Protein AF-A0A2N9EIP3-F1 (afdb_monomer)

Sequence (343 aa):
MGTHGHLENMEEKAPKVGFSPPLCTLKHLSSEMTCKAPGEEFADKTTMSILNKLSSYSWDAKAVLTLAAFAMDYGDFWLLAQIHSSDQLAKSVGILKRVPAISMRPGIQKHKKAIVELNNLIKVALEVIECIFELEKLSIYGTKDVPALAPAMDRIPVDVYWAIITVVACTTQMCCLINDEDKTQELSSFAQKINFTLNLLRMQIKLCYQQIEEIEAYRKLLKLLQTPTEIMEVFKALIFAKDNVQPLIDGSINKLMPWYIVQYFSPIVGIKFIKEEWNFKNKPIVVVMNRQGKVEHPNALHMIRVWGMKAFPFTTTVEESLTNRVDGIGSIWFDLAQMFPLG

pLDDT: mean 77.47, std 19.06, range [26.89, 97.75]

Structure (mmCIF, N/CA/C/O backbone):
data_AF-A0A2N9EIP3-F1
#
_entry.id   AF-A0A2N9EIP3-F1
#
loop_
_atom_site.group_PDB
_atom_site.id
_atom_site.type_symbol
_atom_site.label_atom_id
_atom_site.label_alt_id
_atom_site.label_comp_id
_atom_site.label_asym_id
_atom_site.label_entity_id
_atom_site.label_seq_id
_atom_site.pdbx_PDB_ins_code
_atom_site.Cartn_x
_atom_site.Cartn_y
_atom_site.Cartn_z
_atom_site.occupancy
_atom_site.B_iso_or_equiv
_atom_site.auth_seq_id
_atom_site.auth_comp_id
_atom_site.auth_asym_id
_atom_site.auth_atom_id
_atom_site.pdbx_PDB_model_num
ATOM 1 N N . MET A 1 1 ? 45.401 23.860 20.457 1.00 36.78 1 MET A N 1
ATOM 2 C CA . MET A 1 1 ? 44.519 24.306 19.357 1.00 36.78 1 MET A CA 1
ATOM 3 C C . MET A 1 1 ? 44.808 23.430 18.153 1.00 36.78 1 MET A C 1
ATOM 5 O O . MET A 1 1 ? 45.967 23.333 17.780 1.00 36.78 1 MET A O 1
ATOM 9 N N . GLY A 1 2 ? 43.795 22.744 17.629 1.00 33.09 2 GLY A N 1
ATOM 10 C CA . GLY A 1 2 ? 43.933 21.776 16.537 1.00 33.09 2 GLY A CA 1
ATOM 11 C C . GLY A 1 2 ? 42.904 20.655 16.658 1.00 33.09 2 GLY A C 1
ATOM 12 O O . GLY A 1 2 ? 43.255 19.507 16.886 1.00 33.09 2 GLY A O 1
ATOM 13 N N . THR A 1 3 ? 41.629 21.031 16.623 1.00 30.78 3 THR A N 1
ATOM 14 C CA . THR A 1 3 ? 40.445 20.170 16.678 1.00 30.78 3 THR A CA 1
ATOM 15 C C . THR A 1 3 ? 40.195 19.446 15.353 1.00 30.78 3 THR A C 1
ATOM 17 O O . THR A 1 3 ? 40.220 20.067 14.297 1.00 30.78 3 THR A O 1
ATOM 20 N N . HIS A 1 4 ? 39.929 18.144 15.480 1.00 28.11 4 HIS A N 1
ATOM 21 C CA . HIS A 1 4 ? 39.121 17.233 14.660 1.00 28.11 4 HIS A CA 1
ATOM 22 C C . HIS A 1 4 ? 38.612 17.662 13.272 1.00 28.11 4 HIS A C 1
ATOM 24 O O . HIS A 1 4 ? 37.826 18.592 13.129 1.00 28.11 4 HIS A O 1
ATOM 30 N N . GLY A 1 5 ? 38.878 16.781 12.306 1.00 27.28 5 GLY A N 1
ATOM 31 C CA . GLY A 1 5 ? 37.975 16.441 11.208 1.00 27.28 5 GLY A CA 1
ATOM 32 C C . GLY A 1 5 ? 38.023 14.928 10.998 1.00 27.28 5 GLY A C 1
ATOM 33 O O . GLY A 1 5 ? 38.779 14.439 10.166 1.00 27.28 5 GLY A O 1
ATOM 34 N N . HIS A 1 6 ? 37.303 14.185 11.840 1.00 26.89 6 HIS A N 1
ATOM 35 C CA . HIS A 1 6 ? 37.106 12.743 11.703 1.00 26.89 6 HIS A CA 1
ATOM 36 C C . HIS A 1 6 ? 36.183 12.524 10.499 1.00 26.89 6 HIS A C 1
ATOM 38 O O . HIS A 1 6 ? 35.022 12.921 10.537 1.00 26.89 6 HIS A O 1
ATOM 44 N N . LEU A 1 7 ? 36.726 11.971 9.415 1.00 30.69 7 LEU A N 1
ATOM 45 C CA . LEU A 1 7 ? 35.941 11.467 8.296 1.00 30.69 7 LEU A CA 1
ATOM 46 C C . LEU A 1 7 ? 35.189 10.242 8.820 1.00 30.69 7 LEU A C 1
ATOM 48 O O . LEU A 1 7 ? 35.790 9.186 9.011 1.00 30.69 7 LEU A O 1
ATOM 52 N N . GLU A 1 8 ? 33.909 10.418 9.141 1.00 30.77 8 GLU A N 1
ATOM 53 C CA . GLU A 1 8 ? 33.022 9.315 9.490 1.00 30.77 8 GLU A CA 1
ATOM 54 C C . GLU A 1 8 ? 33.036 8.304 8.341 1.00 30.77 8 GLU A C 1
ATOM 56 O O . GLU A 1 8 ? 32.568 8.568 7.232 1.00 30.77 8 GLU A O 1
ATOM 61 N N . ASN A 1 9 ? 33.624 7.142 8.620 1.00 27.94 9 ASN A N 1
ATOM 62 C CA . ASN A 1 9 ? 33.473 5.948 7.813 1.00 27.94 9 ASN A CA 1
ATOM 63 C C . ASN A 1 9 ? 31.978 5.630 7.733 1.00 27.94 9 ASN A C 1
ATOM 65 O O . ASN A 1 9 ? 31.376 5.187 8.711 1.00 27.94 9 ASN A O 1
ATOM 69 N N . MET A 1 10 ? 31.385 5.822 6.556 1.00 32.28 10 MET A N 1
ATOM 70 C CA . MET A 1 10 ? 30.156 5.126 6.206 1.00 32.28 10 MET A CA 1
ATOM 71 C C . MET A 1 10 ? 30.503 3.645 6.060 1.00 32.28 10 MET A C 1
ATOM 73 O O . MET A 1 10 ? 30.890 3.182 4.990 1.00 32.28 10 MET A O 1
ATOM 77 N N . GLU A 1 11 ? 30.419 2.913 7.168 1.00 32.22 11 GLU A N 1
ATOM 78 C CA . GLU A 1 11 ? 30.350 1.456 7.163 1.00 32.22 11 GLU A CA 1
ATOM 79 C C . GLU A 1 11 ? 29.071 1.062 6.412 1.00 32.22 11 GLU A C 1
ATOM 81 O O . GLU A 1 11 ? 27.967 1.000 6.960 1.00 32.22 11 GLU A O 1
ATOM 86 N N . GLU A 1 12 ? 29.218 0.859 5.105 1.00 37.09 12 GLU A N 1
ATOM 87 C CA . GLU A 1 12 ? 28.218 0.232 4.261 1.00 37.09 12 GLU A CA 1
ATOM 88 C C . GLU A 1 12 ? 28.018 -1.191 4.794 1.00 37.09 12 GLU A C 1
ATOM 90 O O . GLU A 1 12 ? 28.841 -2.087 4.593 1.00 37.09 12 GLU A O 1
ATOM 95 N N . LYS A 1 13 ? 26.949 -1.388 5.575 1.00 37.75 13 LYS A N 1
ATOM 96 C CA . LYS A 1 13 ? 26.554 -2.715 6.047 1.00 37.75 13 LYS A CA 1
ATOM 97 C C . LYS A 1 13 ? 26.420 -3.622 4.831 1.00 37.75 13 LYS A C 1
ATOM 99 O O . LYS A 1 13 ? 25.524 -3.422 4.013 1.00 37.75 13 LYS A O 1
ATOM 104 N N . ALA A 1 14 ? 27.289 -4.629 4.758 1.00 37.56 14 ALA A N 1
ATOM 105 C CA . ALA A 1 14 ? 27.226 -5.664 3.740 1.00 37.56 14 ALA A CA 1
ATOM 106 C C . ALA A 1 14 ? 25.778 -6.186 3.608 1.00 37.56 14 ALA A C 1
ATOM 108 O O . ALA A 1 14 ? 25.126 -6.436 4.635 1.00 37.56 14 ALA A O 1
ATOM 109 N N . PRO A 1 15 ? 25.256 -6.352 2.377 1.00 42.09 15 PRO A N 1
ATOM 110 C CA . PRO A 1 15 ? 23.917 -6.876 2.160 1.00 42.09 15 PRO A CA 1
ATOM 111 C C . PRO A 1 15 ? 23.768 -8.217 2.879 1.00 42.09 15 PRO A C 1
ATOM 113 O O . PRO A 1 15 ? 24.635 -9.086 2.770 1.00 42.09 15 PRO A O 1
ATOM 116 N N . LYS A 1 16 ? 22.672 -8.395 3.626 1.00 43.38 16 LYS A N 1
ATOM 117 C CA . LYS A 1 16 ? 22.360 -9.683 4.256 1.00 43.38 16 LYS A CA 1
ATOM 118 C C . LYS A 1 16 ? 22.355 -10.768 3.175 1.00 43.38 16 LYS A C 1
ATOM 120 O O . LYS A 1 16 ? 21.557 -10.719 2.241 1.00 43.38 16 LYS A O 1
ATOM 125 N N . VAL A 1 17 ? 23.264 -11.731 3.317 1.00 50.31 17 VAL A N 1
ATOM 126 C CA . VAL A 1 17 ? 23.396 -12.910 2.454 1.00 50.31 17 VAL A CA 1
ATOM 127 C C . VAL A 1 17 ? 22.069 -13.672 2.467 1.00 50.31 17 VAL A C 1
ATOM 129 O O . VAL A 1 17 ? 21.634 -14.137 3.518 1.00 50.31 17 VAL A O 1
ATOM 132 N N . GLY A 1 18 ? 21.413 -13.768 1.309 1.00 39.06 18 GLY A N 1
ATOM 133 C CA . GLY A 1 18 ? 20.156 -14.509 1.166 1.00 39.06 18 GLY A CA 1
ATOM 134 C C . GLY A 1 18 ? 19.423 -14.348 -0.169 1.00 39.06 18 GLY A C 1
ATOM 135 O O . GLY A 1 18 ? 18.551 -15.155 -0.466 1.00 39.06 18 GLY A O 1
ATOM 136 N N . PHE A 1 19 ? 19.768 -13.359 -0.999 1.00 50.53 19 PHE A N 1
ATOM 137 C CA . PHE A 1 19 ? 19.133 -13.179 -2.307 1.00 50.53 19 PHE A CA 1
ATOM 138 C C . PHE A 1 19 ? 20.066 -13.639 -3.433 1.00 50.53 19 PHE A C 1
ATOM 140 O O . PHE A 1 19 ? 20.998 -12.927 -3.801 1.00 50.53 19 PHE A O 1
ATOM 147 N N . SER A 1 20 ? 19.825 -14.834 -3.981 1.00 57.47 20 SER A N 1
ATOM 148 C CA . SER A 1 20 ? 20.373 -15.246 -5.277 1.00 57.47 20 SER A CA 1
ATOM 149 C C . SER A 1 20 ? 19.286 -15.060 -6.341 1.00 57.47 20 SER A C 1
ATOM 151 O O . SER A 1 20 ? 18.471 -15.960 -6.565 1.00 57.47 20 SER A O 1
ATOM 153 N N . PRO A 1 21 ? 19.207 -13.886 -6.992 1.00 64.19 21 PRO A N 1
ATOM 154 C CA . PRO A 1 21 ? 18.236 -13.709 -8.054 1.00 64.19 21 PRO A CA 1
ATOM 155 C C . PRO A 1 21 ? 18.504 -14.739 -9.158 1.00 64.19 21 PRO A C 1
ATOM 157 O O . PRO A 1 21 ? 19.669 -15.062 -9.425 1.00 64.19 21 PRO A O 1
ATOM 160 N N . PRO A 1 22 ? 17.460 -15.263 -9.818 1.00 81.50 22 PRO A N 1
ATOM 161 C CA . PRO A 1 22 ? 17.625 -16.227 -10.894 1.00 81.50 22 PRO A CA 1
ATOM 162 C C . PRO A 1 22 ? 18.361 -15.558 -12.063 1.00 81.50 22 PRO A C 1
ATOM 164 O O . PRO A 1 22 ? 17.756 -14.911 -12.915 1.00 81.50 22 PRO A O 1
ATOM 167 N N . LEU A 1 23 ? 19.689 -15.702 -12.096 1.00 82.75 23 LEU A N 1
ATOM 168 C CA . LEU A 1 23 ? 20.582 -15.000 -13.024 1.00 82.75 23 LEU A CA 1
ATOM 169 C C . LEU A 1 23 ? 20.179 -15.224 -14.488 1.00 82.75 23 LEU A C 1
ATOM 171 O O . LEU A 1 23 ? 20.252 -14.311 -15.306 1.00 82.75 23 LEU A O 1
ATOM 175 N N . CYS A 1 24 ? 19.720 -16.433 -14.820 1.00 85.44 24 CYS A N 1
ATOM 176 C CA . CYS A 1 24 ? 19.187 -16.751 -16.142 1.00 85.44 24 CYS A CA 1
ATOM 177 C C . CYS A 1 24 ? 17.955 -15.900 -16.482 1.00 85.44 24 CYS A C 1
ATOM 179 O O . CYS A 1 24 ? 17.883 -15.342 -17.572 1.00 85.44 24 CYS A O 1
ATOM 181 N N . THR A 1 25 ? 17.024 -15.738 -15.539 1.00 88.06 25 THR A N 1
ATOM 182 C CA . THR A 1 25 ? 15.818 -14.919 -15.720 1.00 88.06 25 THR A CA 1
ATOM 183 C C . THR A 1 25 ? 16.194 -13.456 -15.904 1.00 88.06 25 THR A C 1
ATOM 185 O O . THR A 1 25 ? 15.734 -12.840 -16.858 1.00 88.06 25 THR A O 1
ATOM 188 N N . LEU A 1 26 ? 17.094 -12.921 -15.071 1.00 89.94 26 LEU A N 1
ATOM 189 C CA . LEU A 1 26 ? 17.553 -11.536 -15.209 1.00 89.94 26 LEU A CA 1
ATOM 190 C C . LEU A 1 26 ? 18.197 -11.277 -16.576 1.00 89.94 26 LEU A C 1
ATOM 192 O O . LEU A 1 26 ? 17.880 -10.282 -17.219 1.00 89.94 26 LEU A O 1
ATOM 196 N N . LYS A 1 27 ? 19.046 -12.192 -17.062 1.00 89.00 27 LYS A N 1
ATOM 197 C CA . LYS A 1 27 ? 19.656 -12.082 -18.399 1.00 89.00 27 LYS A CA 1
ATOM 198 C C . LYS A 1 27 ? 18.622 -12.145 -19.523 1.00 89.00 27 LYS A C 1
ATOM 200 O O . LYS A 1 27 ? 18.719 -11.388 -20.484 1.00 89.00 27 LYS A O 1
ATOM 205 N N . HIS A 1 28 ? 17.619 -13.014 -19.403 1.00 89.56 28 HIS A N 1
ATOM 206 C CA . HIS A 1 28 ? 16.523 -13.072 -20.369 1.00 89.56 28 HIS A CA 1
ATOM 207 C C . HIS A 1 28 ? 15.689 -11.786 -20.384 1.00 89.56 28 HIS A C 1
ATOM 209 O O . HIS A 1 28 ? 15.328 -11.321 -21.464 1.00 89.56 28 HIS A O 1
ATOM 215 N N . LEU A 1 29 ? 15.404 -11.198 -19.220 1.00 92.62 29 LEU A N 1
ATOM 216 C CA . LEU A 1 29 ? 14.693 -9.921 -19.120 1.00 92.62 29 LEU A CA 1
ATOM 217 C C . LEU A 1 29 ? 15.517 -8.768 -19.699 1.00 92.62 29 LEU A C 1
ATOM 219 O O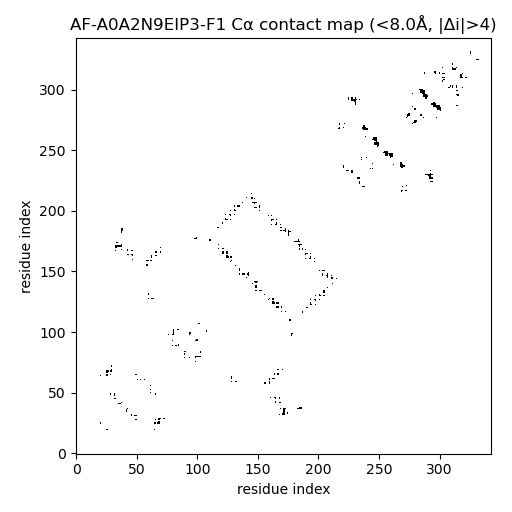 . LEU A 1 29 ? 14.998 -7.996 -20.496 1.00 92.62 29 LEU A O 1
ATOM 223 N N . SER A 1 30 ? 16.807 -8.699 -19.374 1.00 90.31 30 SER A N 1
ATOM 224 C CA . SER A 1 30 ? 17.758 -7.748 -19.964 1.00 90.31 30 SER A CA 1
ATOM 225 C C . SER A 1 30 ? 17.747 -7.818 -21.500 1.00 90.31 30 SER A C 1
ATOM 227 O O . SER A 1 30 ? 17.530 -6.814 -22.183 1.00 90.31 30 SER A O 1
ATOM 229 N N . SER A 1 31 ? 17.847 -9.026 -22.069 1.00 88.94 31 SER A N 1
ATOM 230 C CA . SER A 1 31 ? 17.775 -9.213 -23.526 1.00 88.94 31 SER A CA 1
ATOM 231 C C . SER A 1 31 ? 16.423 -8.812 -24.128 1.00 88.94 31 SER A C 1
ATOM 233 O O . SER A 1 31 ? 16.351 -8.421 -25.290 1.00 88.94 31 SER A O 1
ATOM 235 N N . GLU A 1 32 ? 15.343 -8.896 -23.346 1.00 91.38 32 GLU A N 1
ATOM 236 C CA . GLU A 1 32 ? 14.012 -8.482 -23.786 1.00 91.38 32 GLU A CA 1
ATOM 237 C C . GLU A 1 32 ? 13.882 -6.957 -23.826 1.00 91.38 32 GLU A C 1
ATOM 239 O O . GLU A 1 32 ? 13.179 -6.446 -24.689 1.00 91.38 32 GLU A O 1
ATOM 244 N N . MET A 1 33 ? 14.557 -6.234 -22.928 1.00 90.44 33 MET A N 1
ATOM 245 C CA . MET A 1 33 ? 14.489 -4.771 -22.819 1.00 90.44 33 MET A CA 1
ATOM 246 C C . MET A 1 33 ? 15.471 -4.029 -23.736 1.00 90.44 33 MET A C 1
ATOM 248 O O . MET A 1 33 ? 15.264 -2.855 -24.034 1.00 90.44 33 MET A O 1
ATOM 252 N N . THR A 1 34 ? 16.546 -4.683 -24.171 1.00 84.38 34 THR A N 1
ATOM 253 C CA . THR A 1 34 ? 17.620 -4.060 -24.960 1.00 84.38 34 THR A CA 1
ATOM 254 C C . THR A 1 34 ? 17.315 -4.023 -26.463 1.00 84.38 34 THR A C 1
ATOM 256 O O . THR A 1 34 ? 16.526 -4.813 -26.989 1.00 84.38 34 THR A O 1
ATOM 259 N N . CYS A 1 35 ? 17.963 -3.090 -27.174 1.00 75.25 35 CYS A N 1
ATOM 260 C CA . CYS A 1 35 ? 17.920 -2.964 -28.641 1.00 75.25 35 CYS A CA 1
ATOM 261 C C . CYS A 1 35 ? 16.506 -2.783 -29.236 1.00 75.25 35 CYS A C 1
ATOM 263 O O . CYS A 1 35 ? 16.224 -3.268 -30.336 1.00 75.25 35 CYS A O 1
ATOM 265 N N . LYS A 1 36 ? 15.603 -2.108 -28.515 1.00 84.75 36 LYS A N 1
ATOM 266 C CA . LYS A 1 36 ? 14.259 -1.760 -29.001 1.00 84.75 36 LYS A CA 1
ATOM 267 C C . LYS A 1 36 ? 14.243 -0.378 -29.645 1.00 84.75 36 LYS A C 1
ATOM 269 O O . LYS A 1 36 ? 15.041 0.484 -29.295 1.00 84.75 36 LYS A O 1
ATOM 274 N N . ALA A 1 37 ? 13.329 -0.183 -30.594 1.00 85.12 37 ALA A N 1
ATOM 275 C CA . ALA A 1 37 ? 13.095 1.129 -31.181 1.00 85.12 37 ALA A CA 1
ATOM 276 C C . ALA A 1 37 ? 12.417 2.056 -30.153 1.00 85.12 37 ALA A C 1
ATOM 278 O O . ALA A 1 37 ? 11.578 1.578 -29.383 1.00 85.12 37 ALA A O 1
ATOM 279 N N . PRO A 1 38 ? 12.738 3.362 -30.146 1.00 86.75 38 PRO A N 1
ATOM 280 C CA . PRO A 1 38 ? 12.069 4.315 -29.274 1.00 86.75 38 PRO A CA 1
ATOM 281 C C . PRO A 1 38 ? 10.595 4.479 -29.669 1.00 86.75 38 PRO A C 1
ATOM 283 O O . PRO A 1 38 ? 10.255 4.519 -30.854 1.00 86.75 38 PRO A O 1
ATOM 286 N N . GLY A 1 39 ? 9.723 4.599 -28.670 1.00 87.50 39 GLY A N 1
ATOM 287 C CA . GLY A 1 39 ? 8.287 4.816 -28.847 1.00 87.50 39 GLY A CA 1
ATOM 288 C C . GLY A 1 39 ? 7.431 4.092 -27.810 1.00 87.50 39 GLY A C 1
ATOM 289 O O . GLY A 1 39 ? 7.801 3.033 -27.305 1.00 87.50 39 GLY A O 1
ATOM 290 N N . GLU A 1 40 ? 6.262 4.662 -27.507 1.00 89.56 40 GLU A N 1
ATOM 291 C CA . GLU A 1 40 ? 5.333 4.111 -26.510 1.00 89.56 40 GLU A CA 1
ATOM 292 C C . GLU A 1 40 ? 4.825 2.716 -26.894 1.00 89.56 40 GLU A C 1
ATOM 294 O O . GLU A 1 40 ? 4.858 1.816 -26.066 1.00 89.56 40 GLU A O 1
ATOM 299 N N . GLU A 1 41 ? 4.507 2.482 -28.170 1.00 91.94 41 GLU A N 1
ATOM 300 C CA . GLU A 1 41 ? 4.071 1.168 -28.669 1.00 91.94 41 GLU A CA 1
ATOM 301 C C . GLU A 1 41 ? 5.122 0.064 -28.437 1.00 91.94 41 GLU A C 1
ATOM 303 O O . GLU A 1 41 ? 4.798 -1.062 -28.048 1.00 91.94 41 GLU A O 1
ATOM 308 N N . PHE A 1 42 ? 6.405 0.376 -28.655 1.00 91.44 42 PHE A N 1
ATOM 309 C CA . PHE A 1 42 ? 7.491 -0.581 -28.441 1.00 91.44 42 PHE A CA 1
ATOM 310 C C . PHE A 1 42 ? 7.729 -0.843 -26.953 1.00 91.44 42 PHE A C 1
ATOM 312 O O . PHE A 1 42 ? 7.998 -1.990 -26.579 1.00 91.44 42 PHE A O 1
ATOM 319 N N . ALA A 1 43 ? 7.593 0.187 -26.113 1.00 93.44 43 ALA A N 1
ATOM 320 C CA . ALA A 1 43 ? 7.650 0.050 -24.663 1.00 93.44 43 ALA A CA 1
ATOM 321 C C . ALA A 1 43 ? 6.483 -0.809 -24.147 1.00 93.44 43 ALA A C 1
ATOM 323 O O . ALA A 1 43 ? 6.724 -1.776 -23.428 1.00 93.44 43 ALA A O 1
ATOM 324 N N . ASP A 1 44 ? 5.252 -0.541 -24.592 1.00 94.75 44 ASP A N 1
ATOM 325 C CA . ASP A 1 44 ? 4.050 -1.315 -24.262 1.00 94.75 44 ASP A CA 1
ATOM 326 C C . ASP A 1 44 ? 4.225 -2.794 -24.645 1.00 94.75 44 ASP A C 1
ATOM 328 O O . ASP A 1 44 ? 4.063 -3.693 -23.815 1.00 94.75 44 ASP A O 1
ATOM 332 N N . LYS A 1 45 ? 4.629 -3.072 -25.893 1.00 95.88 45 LYS A N 1
ATOM 333 C CA . LYS A 1 45 ? 4.840 -4.444 -26.386 1.00 95.88 45 LYS A CA 1
ATOM 334 C C . LYS A 1 45 ? 5.906 -5.189 -25.583 1.00 95.88 45 LYS A C 1
ATOM 336 O O . LYS A 1 45 ? 5.736 -6.370 -25.271 1.00 95.88 45 LYS A O 1
ATOM 341 N N . THR A 1 46 ? 6.998 -4.507 -25.251 1.00 96.06 46 THR A N 1
ATOM 342 C CA . THR A 1 46 ? 8.097 -5.074 -24.460 1.00 96.06 46 THR A CA 1
ATOM 343 C C . THR A 1 46 ? 7.649 -5.352 -23.025 1.00 96.06 46 THR A C 1
ATOM 345 O O . THR A 1 46 ? 7.876 -6.449 -22.517 1.00 96.06 46 THR A O 1
ATOM 348 N N . THR A 1 47 ? 6.920 -4.426 -22.400 1.00 97.31 47 THR A N 1
ATOM 349 C CA . THR A 1 47 ? 6.317 -4.616 -21.073 1.00 97.31 47 THR A CA 1
ATOM 350 C C . THR A 1 47 ? 5.374 -5.813 -21.047 1.00 97.31 47 THR A C 1
ATOM 352 O O . THR A 1 47 ? 5.486 -6.660 -20.163 1.00 97.31 47 THR A O 1
ATOM 355 N N . MET A 1 48 ? 4.492 -5.954 -22.038 1.00 97.06 48 MET A N 1
ATOM 356 C CA . MET A 1 48 ? 3.585 -7.104 -22.116 1.00 97.06 48 MET A CA 1
ATOM 357 C C . MET A 1 48 ? 4.339 -8.428 -22.290 1.00 97.06 48 MET A C 1
ATOM 359 O O . MET A 1 48 ? 3.976 -9.432 -21.675 1.00 97.06 48 MET A O 1
ATOM 363 N N . SER A 1 49 ? 5.422 -8.438 -23.072 1.00 97.06 49 SER A N 1
ATOM 364 C CA . SER A 1 49 ? 6.309 -9.602 -23.198 1.00 97.06 49 SER A CA 1
ATOM 365 C C . SER A 1 49 ? 6.930 -9.993 -21.849 1.00 97.06 49 SER A C 1
ATOM 367 O O . SER A 1 49 ? 6.883 -11.162 -21.457 1.00 97.06 49 SER A O 1
ATOM 369 N N . ILE A 1 50 ? 7.437 -9.013 -21.091 1.00 96.88 50 ILE A N 1
ATOM 370 C CA . ILE A 1 50 ? 8.004 -9.209 -19.747 1.00 96.88 50 ILE A CA 1
ATOM 371 C C . ILE A 1 50 ? 6.955 -9.762 -18.777 1.00 96.88 50 ILE A C 1
ATOM 373 O O . ILE A 1 50 ? 7.211 -10.758 -18.099 1.00 96.88 50 ILE A O 1
ATOM 377 N N . LEU A 1 51 ? 5.759 -9.169 -18.742 1.00 96.56 51 LEU A N 1
ATOM 378 C CA . LEU A 1 51 ? 4.668 -9.606 -17.868 1.00 96.56 51 LEU A CA 1
ATOM 379 C C . LEU A 1 51 ? 4.248 -11.054 -18.147 1.00 96.56 51 LEU A C 1
ATOM 381 O O . LEU A 1 51 ? 4.038 -11.821 -17.207 1.00 96.56 51 LEU A O 1
ATOM 385 N N . ASN A 1 52 ? 4.192 -11.447 -19.422 1.00 95.44 52 ASN A N 1
ATOM 386 C CA . ASN A 1 52 ? 3.882 -12.817 -19.827 1.00 95.44 52 ASN A CA 1
ATOM 387 C C . ASN A 1 52 ? 4.986 -13.802 -19.416 1.00 95.44 52 ASN A C 1
ATOM 389 O O . ASN A 1 52 ? 4.692 -14.873 -18.877 1.00 95.44 52 ASN A O 1
ATOM 393 N N . LYS A 1 53 ? 6.260 -13.434 -19.615 1.00 94.00 53 LYS A N 1
ATOM 394 C CA . LYS A 1 53 ? 7.416 -14.245 -19.192 1.00 94.00 53 LYS A CA 1
ATOM 395 C C . LYS A 1 53 ? 7.469 -14.446 -17.679 1.00 94.00 53 LYS A C 1
ATOM 397 O O . LYS A 1 53 ? 7.879 -15.506 -17.221 1.00 94.00 53 LYS A O 1
ATOM 402 N N . LEU A 1 54 ? 7.030 -13.451 -16.913 1.00 94.19 54 LEU A N 1
ATOM 403 C CA . LEU A 1 54 ? 6.980 -13.493 -15.453 1.00 94.19 54 LEU A CA 1
ATOM 404 C C . LEU A 1 54 ? 5.586 -13.855 -14.917 1.00 94.19 54 LEU A C 1
ATOM 406 O O . LEU A 1 54 ? 5.281 -13.579 -13.757 1.00 94.19 54 LEU A O 1
ATOM 410 N N . SER A 1 55 ? 4.724 -14.461 -15.735 1.00 94.75 55 SER A N 1
ATOM 411 C CA . SER A 1 55 ? 3.324 -14.752 -15.388 1.00 94.75 55 SER A CA 1
ATOM 412 C C . SER A 1 55 ? 3.168 -15.523 -14.074 1.00 94.75 55 SER A C 1
ATOM 414 O O . SER A 1 55 ? 2.291 -15.173 -13.287 1.00 94.75 55 SER A O 1
ATOM 416 N N . SER A 1 56 ? 4.061 -16.477 -13.792 1.00 92.88 56 SER A N 1
ATOM 417 C CA . SER A 1 56 ? 4.071 -17.290 -12.567 1.00 92.88 56 SER A CA 1
ATOM 418 C C . SER A 1 56 ? 4.498 -16.548 -11.295 1.00 92.88 56 SER A C 1
ATOM 420 O O . SER A 1 56 ? 4.314 -17.073 -10.201 1.00 92.88 56 SER A O 1
ATOM 422 N N . TYR A 1 57 ? 5.110 -15.371 -11.418 1.00 93.00 57 TYR A N 1
ATOM 423 C CA . TYR A 1 57 ? 5.588 -14.584 -10.279 1.00 93.00 57 TYR A CA 1
ATOM 424 C C . TYR A 1 57 ? 4.473 -13.709 -9.702 1.00 93.00 57 TYR A C 1
ATOM 426 O O . TYR A 1 57 ? 3.526 -13.359 -10.405 1.00 93.00 57 TYR A O 1
ATOM 434 N N . SER A 1 58 ? 4.589 -13.296 -8.444 1.00 94.00 58 SER A N 1
ATOM 435 C CA . SER A 1 58 ? 3.722 -12.262 -7.873 1.00 94.00 58 SER A CA 1
ATOM 436 C C . SER A 1 58 ? 3.977 -10.894 -8.529 1.00 94.00 58 SER A C 1
ATOM 438 O O . SER A 1 58 ? 4.975 -10.695 -9.227 1.00 94.00 58 SER A O 1
ATOM 440 N N . TRP A 1 59 ? 3.038 -9.956 -8.393 1.00 94.69 59 TRP A N 1
ATOM 441 C CA . TRP A 1 59 ? 3.113 -8.652 -9.066 1.00 94.69 59 TRP A CA 1
ATOM 442 C C . TRP A 1 59 ? 4.284 -7.788 -8.571 1.00 94.69 59 TRP A C 1
ATOM 444 O O . TRP A 1 59 ? 4.979 -7.181 -9.384 1.00 94.69 59 TRP A O 1
ATOM 454 N N . ASP A 1 60 ? 4.559 -7.802 -7.271 1.00 91.38 60 ASP A N 1
ATOM 455 C CA . ASP A 1 60 ? 5.745 -7.207 -6.648 1.00 91.38 60 ASP A CA 1
ATOM 456 C C . ASP A 1 60 ? 7.042 -7.814 -7.226 1.00 91.38 60 ASP A C 1
ATOM 458 O O . ASP A 1 60 ? 7.926 -7.089 -7.691 1.00 91.38 60 ASP A O 1
ATOM 462 N N . ALA A 1 61 ? 7.117 -9.146 -7.330 1.00 92.75 61 ALA A N 1
ATOM 463 C CA . ALA A 1 61 ? 8.276 -9.843 -7.873 1.00 92.75 61 ALA A CA 1
ATOM 464 C C . ALA A 1 61 ? 8.501 -9.529 -9.359 1.00 92.75 61 ALA A C 1
ATOM 466 O O . ALA A 1 61 ? 9.646 -9.367 -9.781 1.00 92.75 61 ALA A O 1
ATOM 467 N N . LYS A 1 62 ? 7.432 -9.383 -10.157 1.00 95.25 62 LYS A N 1
ATOM 468 C CA . LYS A 1 62 ? 7.530 -8.938 -11.559 1.00 95.25 62 LYS A CA 1
ATOM 469 C C . LYS A 1 62 ? 8.241 -7.584 -11.664 1.00 95.25 62 LYS A C 1
ATOM 471 O O . LYS A 1 62 ? 9.142 -7.422 -12.492 1.00 95.25 62 LYS A O 1
ATOM 476 N N . ALA A 1 63 ? 7.861 -6.631 -10.813 1.00 95.25 63 ALA A N 1
ATOM 477 C CA . ALA A 1 63 ? 8.449 -5.297 -10.798 1.00 95.25 63 ALA A CA 1
ATOM 478 C C . ALA A 1 63 ? 9.918 -5.328 -10.343 1.00 95.25 63 ALA A C 1
ATOM 480 O O . ALA A 1 63 ? 10.785 -4.776 -11.023 1.00 95.25 63 ALA A O 1
ATOM 481 N N . VAL A 1 64 ? 10.218 -6.045 -9.252 1.00 94.00 64 VAL A N 1
ATOM 482 C CA . VAL A 1 64 ? 11.586 -6.173 -8.717 1.00 94.00 64 VAL A CA 1
ATOM 483 C C . VAL A 1 64 ? 12.523 -6.871 -9.692 1.00 94.00 64 VAL A C 1
ATOM 485 O O . VAL A 1 64 ? 13.638 -6.402 -9.894 1.00 94.00 64 VAL A O 1
ATOM 488 N N . LEU A 1 65 ? 12.097 -7.966 -10.325 1.00 94.31 65 LEU A N 1
ATOM 489 C CA . LEU A 1 65 ? 12.930 -8.691 -11.288 1.00 94.31 65 LEU A CA 1
ATOM 490 C C . LEU A 1 65 ? 13.245 -7.838 -12.520 1.00 94.31 65 LEU A C 1
ATOM 492 O O . LEU A 1 65 ? 14.369 -7.878 -13.017 1.00 94.31 65 LEU A O 1
ATOM 496 N N . THR A 1 66 ? 12.283 -7.036 -12.982 1.00 96.00 66 THR A N 1
ATOM 497 C CA . THR A 1 66 ? 12.496 -6.091 -14.087 1.00 96.00 66 THR A CA 1
ATOM 498 C C . THR A 1 66 ? 13.489 -4.998 -13.686 1.00 96.00 66 THR A C 1
ATOM 500 O O . THR A 1 66 ? 14.459 -4.758 -14.404 1.00 96.00 66 THR A O 1
ATOM 503 N N . LEU A 1 67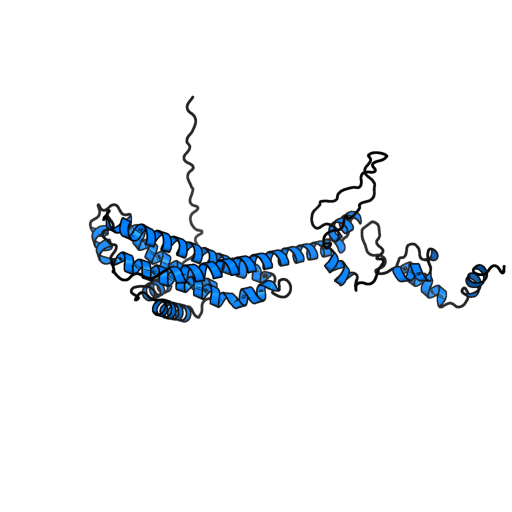 ? 13.299 -4.373 -12.517 1.00 94.50 67 LEU A N 1
ATOM 504 C CA . LEU A 1 67 ? 14.204 -3.335 -12.019 1.00 94.50 67 LEU A CA 1
ATOM 505 C C . LEU A 1 67 ? 15.618 -3.885 -11.766 1.00 94.50 67 LEU A C 1
ATOM 507 O O . LEU A 1 67 ? 16.601 -3.222 -12.083 1.00 94.50 67 LEU A O 1
ATOM 511 N N . ALA A 1 68 ? 15.733 -5.112 -11.253 1.00 92.12 68 ALA A N 1
ATOM 512 C CA . ALA A 1 68 ? 17.010 -5.790 -11.053 1.00 92.12 68 ALA A CA 1
ATOM 513 C C . ALA A 1 68 ? 17.713 -6.104 -12.383 1.00 92.12 68 ALA A C 1
ATOM 515 O O . ALA A 1 68 ? 18.928 -5.946 -12.481 1.00 92.12 68 ALA A O 1
ATOM 516 N N . ALA A 1 69 ? 16.966 -6.512 -13.415 1.00 92.56 69 ALA A N 1
ATOM 517 C CA . ALA A 1 69 ? 17.518 -6.723 -14.750 1.00 92.56 69 ALA A CA 1
ATOM 518 C C . ALA A 1 69 ? 18.041 -5.409 -15.356 1.00 92.56 69 ALA A C 1
ATOM 520 O O . ALA A 1 69 ? 19.149 -5.389 -15.883 1.00 92.56 69 ALA A O 1
ATOM 521 N N . PHE A 1 70 ? 17.306 -4.304 -15.193 1.00 91.56 70 PHE A N 1
ATOM 522 C CA . PHE A 1 70 ? 17.789 -2.971 -15.565 1.00 91.56 70 PHE A CA 1
ATOM 523 C C . PHE A 1 70 ? 19.055 -2.583 -14.790 1.00 91.56 70 PHE A C 1
ATOM 525 O O . PHE A 1 70 ? 20.035 -2.149 -15.388 1.00 91.56 70 PHE A O 1
ATOM 532 N N . ALA A 1 71 ? 19.064 -2.764 -13.467 1.00 89.00 71 ALA A N 1
ATOM 533 C CA . ALA A 1 71 ? 20.201 -2.407 -12.622 1.00 89.00 71 ALA A CA 1
ATOM 534 C C . ALA A 1 71 ? 21.467 -3.205 -12.973 1.00 89.00 71 ALA A C 1
ATOM 536 O O . ALA A 1 71 ? 22.567 -2.664 -12.897 1.00 89.00 71 ALA A O 1
ATOM 537 N N . MET A 1 72 ? 21.319 -4.467 -13.388 1.00 84.69 72 MET A N 1
ATOM 538 C CA . MET A 1 72 ? 22.422 -5.303 -13.866 1.00 84.69 72 MET A CA 1
ATOM 539 C C . MET A 1 72 ? 23.070 -4.714 -15.130 1.00 84.69 72 MET A C 1
ATOM 541 O O . MET A 1 72 ? 24.291 -4.580 -15.178 1.00 84.69 72 MET A O 1
ATOM 545 N N . ASP A 1 73 ? 22.266 -4.292 -16.110 1.00 79.81 73 ASP A N 1
ATOM 546 C CA . ASP A 1 73 ? 22.765 -3.674 -17.348 1.00 79.81 73 ASP A CA 1
ATOM 547 C C . ASP A 1 73 ? 23.334 -2.267 -17.101 1.00 79.81 73 ASP A C 1
ATOM 549 O O . ASP A 1 73 ? 24.374 -1.889 -17.648 1.00 79.81 73 ASP A O 1
ATOM 553 N N . TYR A 1 74 ? 22.676 -1.497 -16.230 1.00 78.19 74 TYR A N 1
ATOM 554 C CA . TYR A 1 74 ? 23.087 -0.145 -15.864 1.00 78.19 74 TYR A CA 1
ATOM 555 C C . TYR A 1 74 ? 24.396 -0.130 -15.062 1.00 78.19 74 TYR A C 1
ATOM 557 O O . TYR A 1 74 ? 25.288 0.684 -15.318 1.00 78.19 74 TYR A O 1
ATOM 565 N N . GLY A 1 75 ? 24.529 -1.048 -14.102 1.00 71.00 75 GLY A N 1
ATOM 566 C CA . GLY A 1 75 ? 25.718 -1.199 -13.268 1.00 71.00 75 GLY A CA 1
ATOM 567 C C . GLY A 1 75 ? 26.941 -1.603 -14.085 1.00 71.00 75 GLY A C 1
ATOM 568 O O . GLY A 1 75 ? 27.998 -0.991 -13.938 1.00 71.00 75 GLY A O 1
ATOM 569 N N . ASP A 1 76 ? 26.783 -2.560 -15.005 1.00 67.06 76 ASP A N 1
ATOM 570 C CA . ASP A 1 76 ? 27.841 -2.967 -15.935 1.00 67.06 76 ASP A CA 1
ATOM 571 C C . ASP A 1 76 ? 28.338 -1.789 -16.784 1.00 67.06 76 ASP A C 1
ATOM 573 O O . ASP A 1 76 ? 29.545 -1.600 -16.954 1.00 67.06 76 ASP A O 1
ATOM 577 N N . PHE A 1 77 ? 27.416 -0.971 -17.294 1.00 65.44 77 PHE A N 1
ATOM 578 C CA . PHE A 1 77 ? 27.747 0.206 -18.088 1.00 65.44 77 PHE A CA 1
ATOM 579 C C . PHE A 1 77 ? 28.554 1.243 -17.298 1.00 65.44 77 PHE A C 1
ATOM 581 O O . PHE A 1 77 ? 29.597 1.706 -17.766 1.00 65.44 77 PHE A O 1
ATOM 588 N N . TRP A 1 78 ? 28.099 1.606 -16.096 1.00 64.38 78 TRP A N 1
ATOM 589 C CA . TRP A 1 78 ? 28.753 2.644 -15.299 1.00 64.38 78 TRP A CA 1
ATOM 590 C C . TRP A 1 78 ? 30.080 2.174 -14.688 1.00 64.38 78 TRP A C 1
ATOM 592 O O . TRP A 1 78 ? 31.040 2.943 -14.637 1.00 64.38 78 TRP A O 1
ATOM 602 N N . LEU A 1 79 ? 30.182 0.899 -14.302 1.00 60.59 79 LEU A N 1
ATOM 603 C CA . LEU A 1 79 ? 31.435 0.313 -13.824 1.00 60.59 79 LEU A CA 1
ATOM 604 C C . LEU A 1 79 ? 32.515 0.376 -14.912 1.00 60.59 79 LEU A C 1
ATOM 606 O O . LEU A 1 79 ? 33.630 0.834 -14.665 1.00 60.59 79 LEU A O 1
ATOM 610 N N . LEU A 1 80 ? 32.173 -0.017 -16.140 1.00 56.72 80 LEU A N 1
ATOM 611 C CA . LEU A 1 80 ? 33.090 0.030 -17.280 1.00 56.72 80 LEU A CA 1
ATOM 612 C C . LEU A 1 80 ? 33.419 1.468 -17.718 1.00 56.72 80 LEU A C 1
ATOM 614 O O . LEU A 1 80 ? 34.501 1.708 -18.250 1.00 56.72 80 LEU A O 1
ATOM 618 N N . ALA A 1 81 ? 32.529 2.429 -17.453 1.00 56.25 81 ALA A N 1
ATOM 619 C CA . ALA A 1 81 ? 32.775 3.855 -17.660 1.00 56.25 81 ALA A CA 1
ATOM 620 C C . ALA A 1 81 ? 33.783 4.458 -16.662 1.00 56.25 81 ALA A C 1
ATOM 622 O O . ALA A 1 81 ? 34.498 5.401 -17.005 1.00 56.25 81 ALA A O 1
ATOM 623 N N . GLN A 1 82 ? 33.822 3.945 -15.427 1.00 52.72 82 GLN A N 1
ATOM 624 C CA . GLN A 1 82 ? 34.643 4.479 -14.334 1.00 52.72 82 GLN A CA 1
ATOM 625 C C . GLN A 1 82 ? 36.066 3.907 -14.277 1.00 52.72 82 GLN A C 1
ATOM 627 O O . GLN A 1 82 ? 36.955 4.566 -13.726 1.00 52.72 82 GLN A O 1
ATOM 632 N N . ILE A 1 83 ? 36.319 2.724 -14.852 1.00 56.28 83 ILE A N 1
ATOM 633 C CA . ILE A 1 83 ? 37.664 2.131 -14.895 1.00 56.28 83 ILE A CA 1
ATOM 634 C C . ILE A 1 83 ? 38.611 3.077 -15.654 1.00 56.28 83 ILE A C 1
ATOM 636 O O . ILE A 1 83 ? 38.544 3.227 -16.874 1.00 56.28 83 ILE A O 1
ATOM 640 N N . HIS A 1 84 ? 39.514 3.729 -14.914 1.00 50.75 84 HIS A N 1
ATOM 641 C CA . HIS A 1 84 ? 40.579 4.556 -15.475 1.00 50.75 84 HIS A CA 1
ATOM 642 C C . HIS A 1 84 ? 41.512 3.651 -16.287 1.00 50.75 84 HIS A C 1
ATOM 644 O O . HIS A 1 84 ? 42.169 2.757 -15.760 1.00 50.75 84 HIS A O 1
ATOM 650 N N . SER A 1 85 ? 41.502 3.828 -17.605 1.00 50.38 85 SER A N 1
ATOM 651 C CA . SER A 1 85 ? 42.034 2.861 -18.560 1.00 50.38 85 SER A CA 1
ATOM 652 C C . SER A 1 85 ? 43.569 2.791 -18.570 1.00 50.38 85 SER A C 1
ATOM 654 O O . SER A 1 85 ? 44.208 3.462 -19.384 1.00 50.38 85 SER A O 1
ATOM 656 N N . SER A 1 86 ? 44.162 1.929 -17.742 1.00 52.94 86 SER A N 1
ATOM 657 C CA . SER A 1 86 ? 45.528 1.411 -17.947 1.00 52.94 86 SER A CA 1
ATOM 658 C C . SER A 1 86 ? 45.554 -0.043 -18.446 1.00 52.94 86 SER A C 1
ATOM 660 O O . SER A 1 86 ? 46.534 -0.441 -19.069 1.00 52.94 86 SER A O 1
ATOM 662 N N . ASP A 1 87 ? 44.470 -0.809 -18.271 1.00 60.25 87 ASP A N 1
ATOM 663 C CA . ASP A 1 87 ? 44.390 -2.227 -18.652 1.00 60.25 87 ASP A CA 1
ATOM 664 C C . ASP A 1 87 ? 43.855 -2.438 -20.090 1.00 60.25 87 ASP A C 1
ATOM 666 O O . ASP A 1 87 ? 42.789 -1.947 -20.477 1.00 60.25 87 ASP A O 1
ATOM 670 N N . GLN A 1 88 ? 44.609 -3.183 -20.903 1.00 58.72 88 GLN A N 1
ATOM 671 C CA . GLN A 1 88 ? 44.294 -3.534 -22.292 1.00 58.72 88 GLN A CA 1
ATOM 672 C C . GLN A 1 88 ? 43.117 -4.522 -22.404 1.00 58.72 88 GLN A C 1
ATOM 674 O O . GLN A 1 88 ? 42.367 -4.484 -23.389 1.00 58.72 88 GLN A O 1
ATOM 679 N N . LEU A 1 89 ? 42.908 -5.368 -21.390 1.00 57.91 89 LEU A N 1
ATOM 680 C CA . LEU A 1 89 ? 41.772 -6.286 -21.343 1.00 57.91 89 LEU A CA 1
ATOM 681 C C . LEU A 1 89 ? 40.474 -5.521 -21.065 1.00 57.91 89 LEU A C 1
ATOM 683 O O . LEU A 1 89 ? 39.491 -5.712 -21.778 1.00 57.91 89 LEU A O 1
ATOM 687 N N . ALA A 1 90 ? 40.497 -4.576 -20.120 1.00 61.09 90 ALA A N 1
ATOM 688 C CA . ALA A 1 90 ? 39.368 -3.688 -19.839 1.00 61.09 90 ALA A CA 1
ATOM 689 C C . ALA A 1 90 ? 38.958 -2.859 -21.071 1.00 61.09 90 ALA A C 1
ATOM 691 O O . ALA A 1 90 ? 37.768 -2.705 -21.339 1.00 61.09 90 ALA A O 1
ATOM 692 N N . LYS A 1 91 ? 39.924 -2.402 -21.885 1.00 59.31 91 LYS A N 1
ATOM 693 C CA . LYS A 1 91 ? 39.643 -1.743 -23.177 1.00 59.31 91 LYS A CA 1
ATOM 694 C C . LYS A 1 91 ? 38.928 -2.675 -24.158 1.00 59.31 91 LYS A C 1
ATOM 696 O O . LYS A 1 91 ? 37.951 -2.269 -24.777 1.00 59.31 91 LYS A O 1
ATOM 701 N N . SER A 1 92 ? 39.384 -3.921 -24.281 1.00 54.72 92 SER A N 1
ATOM 702 C CA . SER A 1 92 ? 38.795 -4.911 -25.197 1.00 54.72 92 SER A CA 1
ATOM 703 C C . SER A 1 92 ? 37.387 -5.338 -24.759 1.00 54.72 92 SER A C 1
ATOM 705 O O . SER A 1 92 ? 36.488 -5.453 -25.590 1.00 54.72 92 SER A O 1
ATOM 707 N N . VAL A 1 93 ? 37.168 -5.502 -23.449 1.00 58.62 93 VAL A N 1
ATOM 708 C CA . VAL A 1 93 ? 35.849 -5.787 -22.858 1.00 58.62 93 VAL A CA 1
ATOM 709 C C . VAL A 1 93 ? 34.910 -4.587 -22.991 1.00 58.62 93 VAL A C 1
ATOM 711 O O . VAL A 1 93 ? 33.745 -4.775 -23.334 1.00 58.62 93 VAL A O 1
ATOM 714 N N . GLY A 1 94 ? 35.407 -3.361 -22.795 1.00 58.47 94 GLY A N 1
ATOM 715 C CA . GLY A 1 94 ? 34.647 -2.130 -23.023 1.00 58.47 94 GLY A CA 1
ATOM 716 C C . GLY A 1 94 ? 34.177 -1.997 -24.474 1.00 58.47 94 GLY A C 1
ATOM 717 O O . GLY A 1 94 ? 32.996 -1.755 -24.712 1.00 58.47 94 GLY A O 1
ATOM 718 N N . ILE A 1 95 ? 35.062 -2.268 -25.443 1.00 58.25 95 ILE A N 1
ATOM 719 C CA . ILE A 1 95 ? 34.725 -2.311 -26.877 1.00 58.25 95 ILE A CA 1
ATOM 720 C C . ILE A 1 95 ? 33.662 -3.384 -27.161 1.00 58.25 95 ILE A C 1
ATOM 722 O O . ILE A 1 95 ? 32.675 -3.107 -27.840 1.00 58.25 95 ILE A O 1
ATOM 726 N N . LEU A 1 96 ? 33.832 -4.599 -26.625 1.00 48.38 96 LEU A N 1
ATOM 727 C CA . LEU A 1 96 ? 32.914 -5.719 -26.858 1.00 48.38 96 LEU A CA 1
ATOM 728 C C . LEU A 1 96 ? 31.519 -5.472 -26.266 1.00 48.38 96 LEU A C 1
ATOM 730 O O . LEU A 1 96 ? 30.516 -5.775 -26.909 1.00 48.38 96 LEU A O 1
ATOM 734 N N . LYS A 1 97 ? 31.446 -4.890 -25.064 1.00 56.12 97 LYS A N 1
ATOM 735 C CA . LYS A 1 97 ? 30.181 -4.507 -24.418 1.00 56.12 97 LYS A CA 1
ATOM 736 C C . LYS A 1 97 ? 29.593 -3.199 -24.957 1.00 56.12 97 LYS A C 1
ATOM 738 O O . LYS A 1 97 ? 28.573 -2.753 -24.442 1.00 56.12 97 LYS A O 1
ATOM 743 N N . ARG A 1 98 ? 30.208 -2.594 -25.985 1.00 54.22 98 ARG A N 1
ATOM 744 C CA . ARG A 1 98 ? 29.833 -1.280 -26.539 1.00 54.22 98 ARG A CA 1
ATOM 745 C C . ARG A 1 98 ? 29.676 -0.214 -25.463 1.00 54.22 98 ARG A C 1
ATOM 747 O O . ARG A 1 98 ? 28.898 0.721 -25.617 1.00 54.22 98 ARG A O 1
ATOM 754 N N . VAL A 1 99 ? 30.434 -0.337 -24.379 1.00 53.88 99 VAL A N 1
ATOM 755 C CA . VAL A 1 99 ? 30.624 0.794 -23.490 1.00 53.88 99 VAL A CA 1
ATOM 756 C C . VAL A 1 99 ? 31.353 1.791 -24.372 1.00 53.88 99 VAL A C 1
ATOM 758 O O . VAL A 1 99 ? 32.405 1.438 -24.921 1.00 53.88 99 VAL A O 1
ATOM 761 N N . PRO A 1 100 ? 30.797 2.990 -24.611 1.00 47.66 100 PRO A N 1
ATOM 762 C CA . PRO A 1 100 ? 31.529 4.011 -25.321 1.00 47.66 100 PRO A CA 1
ATOM 763 C C . PRO A 1 100 ? 32.917 4.079 -24.681 1.00 47.66 100 PRO A C 1
ATOM 765 O O . PRO A 1 100 ? 33.092 3.789 -23.495 1.00 47.66 100 PRO A O 1
ATOM 768 N N . ALA A 1 101 ? 33.943 4.441 -25.435 1.00 44.91 101 ALA A N 1
ATOM 769 C CA . ALA A 1 101 ? 35.158 4.919 -24.799 1.00 44.91 101 ALA A CA 1
ATOM 770 C C . ALA A 1 101 ? 34.778 6.213 -24.040 1.00 44.91 101 ALA A C 1
ATOM 772 O O . ALA A 1 101 ? 34.934 7.311 -24.564 1.00 44.91 101 ALA A O 1
ATOM 773 N N . ILE A 1 102 ? 34.175 6.064 -22.850 1.00 46.19 102 ILE A N 1
ATOM 774 C CA . ILE A 1 102 ? 33.598 7.101 -21.981 1.00 46.19 102 ILE A CA 1
ATOM 775 C C . ILE A 1 102 ? 34.724 7.873 -21.288 1.00 46.19 102 ILE A C 1
ATOM 777 O O . ILE A 1 102 ? 34.459 8.854 -20.601 1.00 46.19 102 ILE A O 1
ATOM 781 N N . SER A 1 103 ? 35.994 7.506 -21.519 1.00 44.28 103 SER A N 1
ATOM 782 C CA . SER A 1 103 ? 37.139 8.359 -21.202 1.00 44.28 103 SER A CA 1
ATOM 783 C C . SER A 1 103 ? 36.914 9.738 -21.831 1.00 44.28 103 SER A C 1
ATOM 785 O O . SER A 1 103 ? 37.056 9.918 -23.038 1.00 44.28 103 SER A O 1
ATOM 787 N N . MET A 1 104 ? 36.416 10.652 -20.995 1.00 43.66 104 MET A N 1
ATOM 788 C CA . MET A 1 104 ? 36.030 12.038 -21.240 1.00 43.66 104 MET A CA 1
ATOM 789 C C . MET A 1 104 ? 35.946 12.455 -22.718 1.00 43.66 104 MET A C 1
ATOM 791 O O . MET A 1 104 ? 36.777 13.217 -23.208 1.00 43.66 104 MET A O 1
ATOM 795 N N . ARG A 1 105 ? 34.898 12.025 -23.434 1.00 44.81 105 ARG A N 1
ATOM 796 C CA . ARG A 1 105 ? 34.480 12.744 -24.648 1.00 44.81 105 ARG A CA 1
ATOM 797 C C . ARG A 1 105 ? 33.617 13.955 -24.261 1.00 44.81 105 ARG A C 1
ATOM 799 O O . ARG A 1 105 ? 32.780 13.834 -23.365 1.00 44.81 105 ARG A O 1
ATOM 806 N N . PRO A 1 106 ? 33.698 15.078 -25.000 1.00 45.81 106 PRO A N 1
ATOM 807 C CA . PRO A 1 106 ? 32.760 16.202 -24.879 1.00 45.81 106 PRO A CA 1
ATOM 808 C C . PRO A 1 106 ? 31.271 15.810 -25.021 1.00 45.81 106 PRO A C 1
ATOM 810 O O . PRO A 1 106 ? 30.398 16.545 -24.569 1.00 45.81 106 PRO A O 1
ATOM 813 N N . GLY A 1 107 ? 30.967 14.640 -25.603 1.00 49.97 107 GLY A N 1
ATOM 814 C CA . GLY A 1 107 ? 29.606 14.135 -25.832 1.00 49.97 107 GLY A CA 1
ATOM 815 C C . GLY A 1 107 ? 28.792 13.813 -24.570 1.00 49.97 107 GLY A C 1
ATOM 816 O O . GLY A 1 107 ? 27.574 13.946 -24.595 1.00 49.97 107 GLY A O 1
ATOM 817 N N . ILE A 1 108 ? 29.415 13.496 -23.427 1.00 52.56 108 ILE A N 1
ATOM 818 C CA . ILE A 1 108 ? 28.669 13.266 -22.166 1.00 52.56 108 ILE A CA 1
ATOM 819 C C . ILE A 1 108 ? 27.944 14.545 -21.714 1.00 52.56 108 ILE A C 1
ATOM 821 O O . ILE A 1 108 ? 26.863 14.470 -21.132 1.00 52.56 108 ILE A O 1
ATOM 825 N N . GLN A 1 109 ? 28.480 15.731 -22.033 1.00 56.97 109 GLN A N 1
ATOM 826 C CA . GLN A 1 109 ? 27.811 17.000 -21.723 1.00 56.97 109 GLN A CA 1
ATOM 827 C C . GLN A 1 109 ? 26.506 17.173 -22.515 1.00 56.97 109 GLN A C 1
ATOM 829 O O . GLN A 1 109 ? 25.532 17.674 -21.955 1.00 56.97 109 GLN A O 1
ATOM 834 N N . LYS A 1 110 ? 26.449 16.693 -23.770 1.00 66.38 110 LYS A N 1
ATOM 835 C CA . LYS A 1 110 ? 25.235 16.704 -24.614 1.00 66.38 110 LYS A CA 1
ATOM 836 C C . LYS A 1 110 ? 24.099 15.906 -23.962 1.00 66.38 110 LYS A C 1
ATOM 838 O O . LYS A 1 110 ? 22.948 16.325 -24.006 1.00 66.38 110 LYS A O 1
ATOM 843 N N . HIS A 1 111 ? 24.429 14.796 -23.302 1.00 71.31 111 HIS A N 1
ATOM 844 C CA . HIS A 1 111 ? 23.448 13.857 -22.746 1.00 71.31 111 HIS A CA 1
ATOM 845 C C . HIS A 1 111 ? 23.253 13.961 -21.229 1.00 71.31 111 HIS A C 1
ATOM 847 O O . HIS A 1 111 ? 22.395 13.279 -20.671 1.00 71.31 111 HIS A O 1
ATOM 853 N N . LYS A 1 112 ? 23.983 14.856 -20.550 1.00 74.44 112 LYS A N 1
ATOM 854 C CA . LYS A 1 112 ? 23.917 15.043 -19.093 1.00 74.44 112 LYS A CA 1
ATOM 855 C C . LYS A 1 112 ? 22.489 15.262 -18.588 1.00 74.44 112 LYS A C 1
ATOM 857 O O . LYS A 1 112 ? 22.094 14.661 -17.594 1.00 74.44 112 LYS A O 1
ATOM 862 N N . LYS A 1 113 ? 21.705 16.094 -19.282 1.00 79.12 113 LYS A N 1
ATOM 863 C CA . LYS A 1 113 ? 20.304 16.362 -18.922 1.00 79.12 113 LYS A CA 1
ATOM 864 C C . LYS A 1 113 ? 19.435 15.102 -19.033 1.00 79.12 113 LYS A C 1
ATOM 866 O O . LYS A 1 113 ? 18.708 14.792 -18.098 1.00 79.12 113 LYS A O 1
ATOM 871 N N . ALA A 1 114 ? 19.580 14.346 -20.121 1.00 79.94 114 ALA A N 1
ATOM 872 C CA . ALA A 1 114 ? 18.838 13.106 -20.348 1.00 79.94 114 ALA A CA 1
ATOM 873 C C . ALA A 1 114 ? 19.176 12.018 -19.312 1.00 79.94 114 ALA A C 1
ATOM 875 O O . ALA A 1 114 ? 18.289 11.293 -18.875 1.00 79.94 114 ALA A O 1
ATOM 876 N N . ILE A 1 115 ? 20.438 11.936 -18.874 1.00 80.75 115 ILE A N 1
ATOM 877 C CA . ILE A 1 115 ? 20.864 11.013 -17.809 1.00 80.75 115 ILE A CA 1
ATOM 878 C C . ILE A 1 115 ? 20.226 11.394 -16.467 1.00 80.75 115 ILE A C 1
ATOM 880 O O . ILE A 1 115 ? 19.761 10.525 -15.735 1.00 80.75 115 ILE A O 1
ATOM 884 N N . VAL A 1 116 ? 20.172 12.690 -16.139 1.00 83.69 116 VAL A N 1
ATOM 885 C CA . VAL A 1 116 ? 19.506 13.164 -14.914 1.00 83.69 116 VAL A CA 1
ATOM 886 C C . VAL A 1 116 ? 18.010 12.849 -14.946 1.00 83.69 116 VAL A C 1
ATOM 888 O O . VAL A 1 116 ? 17.475 12.351 -13.959 1.00 83.69 116 VAL A O 1
ATOM 891 N N . GLU A 1 117 ? 17.339 13.094 -16.073 1.00 87.06 117 GLU A N 1
ATOM 892 C CA . GLU A 1 117 ? 15.921 12.756 -16.255 1.00 87.06 117 GLU A CA 1
ATOM 893 C C . GLU A 1 117 ? 15.670 11.250 -16.094 1.00 87.06 117 GLU A C 1
ATOM 895 O O . GLU A 1 117 ? 14.773 10.860 -15.348 1.00 87.06 117 GLU A O 1
ATOM 900 N N . LEU A 1 118 ? 16.508 10.406 -16.703 1.00 89.06 118 LEU A N 1
ATOM 901 C CA . LEU A 1 118 ? 16.448 8.951 -16.560 1.00 89.06 118 LEU A CA 1
ATOM 902 C C . LEU A 1 118 ? 16.614 8.507 -15.102 1.00 89.06 118 LEU A C 1
ATOM 904 O O . LEU A 1 118 ? 15.792 7.744 -14.599 1.00 89.06 118 LEU A O 1
ATOM 908 N N . ASN A 1 119 ? 17.634 9.008 -14.402 1.00 88.25 119 ASN A N 1
ATOM 909 C CA . ASN A 1 119 ? 17.887 8.649 -13.003 1.00 88.25 119 ASN A CA 1
ATOM 910 C C . ASN A 1 119 ? 16.727 9.055 -12.090 1.00 88.25 119 ASN A C 1
ATOM 912 O O . ASN A 1 119 ? 16.350 8.305 -11.191 1.00 88.25 119 ASN A O 1
ATOM 916 N N . ASN A 1 120 ? 16.132 10.222 -12.344 1.00 90.62 120 ASN A N 1
ATOM 917 C CA . ASN A 1 120 ? 14.951 10.664 -11.614 1.00 90.62 120 ASN A CA 1
ATOM 918 C C . ASN A 1 120 ? 13.763 9.723 -11.852 1.00 90.62 120 ASN A C 1
ATOM 920 O O . ASN A 1 120 ? 13.065 9.391 -10.900 1.00 90.62 120 ASN A O 1
ATOM 924 N N . LEU A 1 121 ? 13.547 9.246 -13.082 1.00 94.12 121 LEU A N 1
ATOM 925 C CA . LEU A 1 121 ? 12.469 8.295 -13.370 1.00 94.12 121 LEU A CA 1
ATOM 926 C C . LEU A 1 121 ? 12.682 6.926 -12.742 1.00 94.12 121 LEU A C 1
ATOM 928 O O . LEU A 1 121 ? 11.739 6.376 -12.181 1.00 94.12 121 LEU A O 1
ATOM 932 N N . ILE A 1 122 ? 13.907 6.405 -12.771 1.00 93.94 122 ILE A N 1
ATOM 933 C CA . ILE A 1 122 ? 14.237 5.155 -12.080 1.00 93.94 122 ILE A CA 1
ATOM 934 C C . ILE A 1 122 ? 14.012 5.295 -10.574 1.00 93.94 122 ILE A C 1
ATOM 936 O O . ILE A 1 122 ? 13.463 4.388 -9.952 1.00 93.94 122 ILE A O 1
ATOM 940 N N . LYS A 1 123 ? 14.357 6.448 -9.989 1.00 93.69 123 LYS A N 1
ATOM 941 C CA . LYS A 1 123 ? 14.067 6.731 -8.582 1.00 93.69 123 LYS A CA 1
ATOM 942 C C . LYS A 1 123 ? 12.562 6.730 -8.298 1.00 93.69 123 LYS A C 1
ATOM 944 O O . LYS A 1 123 ? 12.131 6.094 -7.344 1.00 93.69 123 LYS A O 1
ATOM 949 N N . VAL A 1 124 ? 11.755 7.382 -9.136 1.00 96.62 124 VAL A N 1
ATOM 950 C CA . VAL A 1 124 ? 10.290 7.373 -8.981 1.00 96.62 124 VAL A CA 1
ATOM 951 C C . VAL A 1 124 ? 9.721 5.957 -9.150 1.00 96.62 124 VAL A C 1
ATOM 953 O O . VAL A 1 124 ? 8.830 5.569 -8.401 1.00 96.62 124 VAL A O 1
ATOM 956 N N . ALA A 1 125 ? 10.255 5.153 -10.075 1.00 97.00 125 ALA A N 1
ATOM 957 C CA . ALA A 1 125 ? 9.858 3.755 -10.240 1.00 97.00 125 ALA A CA 1
ATOM 958 C C . ALA A 1 125 ? 10.192 2.894 -9.017 1.00 97.00 125 ALA A C 1
ATOM 960 O O . ALA A 1 125 ? 9.371 2.073 -8.612 1.00 97.00 125 ALA A O 1
ATOM 961 N N . LEU A 1 126 ? 11.351 3.121 -8.396 1.00 95.12 126 LEU A N 1
ATOM 962 C CA . LEU A 1 126 ? 11.709 2.489 -7.130 1.00 95.12 126 LEU A CA 1
ATOM 963 C C . LEU A 1 126 ? 10.713 2.871 -6.024 1.00 95.12 126 LEU A C 1
ATOM 965 O O . LEU A 1 126 ? 10.185 1.982 -5.366 1.00 95.12 126 LEU A O 1
ATOM 969 N N . GLU A 1 127 ? 10.387 4.160 -5.880 1.00 96.94 127 GLU A N 1
ATOM 970 C CA . GLU A 1 127 ? 9.407 4.633 -4.888 1.00 96.94 127 GLU A CA 1
ATOM 971 C C . GLU A 1 127 ? 8.012 4.010 -5.109 1.00 96.94 127 GLU A C 1
ATOM 973 O O . GLU A 1 127 ? 7.328 3.667 -4.145 1.00 96.94 127 GLU A O 1
ATOM 978 N N . VAL A 1 128 ? 7.582 3.814 -6.363 1.00 97.38 128 VAL A N 1
ATOM 979 C CA . VAL A 1 128 ? 6.327 3.103 -6.685 1.00 97.38 128 VAL A CA 1
ATOM 980 C C . VAL A 1 128 ? 6.384 1.645 -6.229 1.00 97.38 128 VAL A C 1
ATOM 982 O O . VAL A 1 128 ? 5.443 1.166 -5.598 1.00 97.38 128 VAL A O 1
ATOM 985 N N . ILE A 1 129 ? 7.482 0.940 -6.512 1.00 95.31 129 ILE A N 1
ATOM 986 C CA . ILE A 1 129 ? 7.668 -0.460 -6.105 1.00 95.31 129 ILE A CA 1
ATOM 987 C C . ILE A 1 129 ? 7.689 -0.582 -4.576 1.00 95.31 129 ILE A C 1
ATOM 989 O O . ILE A 1 129 ? 7.045 -1.471 -4.025 1.00 95.31 129 ILE A O 1
ATOM 993 N N . GLU A 1 130 ? 8.359 0.335 -3.878 1.00 94.38 130 GLU A N 1
ATOM 994 C CA . GLU A 1 130 ? 8.358 0.401 -2.413 1.00 94.38 130 GLU A CA 1
ATOM 995 C C . GLU A 1 130 ? 6.946 0.597 -1.844 1.00 94.38 130 GLU A C 1
ATOM 997 O O . GLU A 1 130 ? 6.562 -0.110 -0.911 1.00 94.38 130 GLU A O 1
ATOM 1002 N N . CYS A 1 131 ? 6.145 1.486 -2.443 1.00 95.94 131 CYS A N 1
ATOM 1003 C CA . CYS A 1 131 ? 4.743 1.683 -2.063 1.00 95.94 131 CYS A CA 1
ATOM 1004 C C . CYS A 1 131 ? 3.907 0.403 -2.261 1.00 95.94 131 CYS A C 1
ATOM 1006 O O . CYS A 1 131 ? 3.049 0.088 -1.437 1.00 95.94 131 CYS A O 1
ATOM 1008 N N . ILE A 1 132 ? 4.157 -0.362 -3.328 1.00 94.31 132 ILE A N 1
ATOM 1009 C CA . ILE A 1 132 ? 3.469 -1.639 -3.582 1.00 94.31 132 ILE A CA 1
ATOM 1010 C C . ILE A 1 132 ? 3.824 -2.671 -2.500 1.00 94.31 132 ILE A C 1
ATOM 1012 O O . ILE A 1 132 ? 2.926 -3.311 -1.955 1.00 94.31 132 ILE A O 1
ATOM 1016 N N . PHE A 1 133 ? 5.102 -2.781 -2.117 1.00 91.38 133 PHE A N 1
ATOM 1017 C CA . PHE A 1 133 ? 5.517 -3.637 -0.996 1.00 91.38 133 PHE A CA 1
ATOM 1018 C C . PHE A 1 133 ? 4.908 -3.203 0.334 1.00 91.38 133 PHE A C 1
ATOM 1020 O O . PHE A 1 133 ? 4.607 -4.034 1.190 1.00 91.38 133 PHE A O 1
ATOM 1027 N N . GLU A 1 134 ? 4.767 -1.899 0.547 1.00 93.69 134 GLU A N 1
ATOM 1028 C CA . GLU A 1 134 ? 4.112 -1.374 1.734 1.00 93.69 134 GLU A CA 1
ATOM 1029 C C . GLU A 1 134 ? 2.640 -1.798 1.784 1.00 93.69 134 GLU A C 1
ATOM 1031 O O . GLU A 1 134 ? 2.210 -2.345 2.796 1.00 93.69 134 GLU A O 1
ATOM 1036 N N . LEU A 1 135 ? 1.895 -1.664 0.683 1.00 92.00 135 LEU A N 1
ATOM 1037 C CA . LEU A 1 135 ? 0.512 -2.150 0.592 1.00 92.00 135 LEU A CA 1
ATOM 1038 C C . LEU A 1 135 ? 0.396 -3.657 0.847 1.00 92.00 135 LEU A C 1
ATOM 1040 O O . LEU A 1 135 ? -0.504 -4.092 1.567 1.00 92.00 135 LEU A O 1
ATOM 1044 N N . GLU A 1 136 ? 1.326 -4.452 0.320 1.00 89.69 136 GLU A N 1
ATOM 1045 C CA . GLU A 1 136 ? 1.354 -5.893 0.570 1.00 89.69 136 GLU A CA 1
ATOM 1046 C C . GLU A 1 136 ? 1.559 -6.211 2.059 1.00 89.69 136 GLU A C 1
ATOM 1048 O O . GLU A 1 136 ? 0.876 -7.080 2.602 1.00 89.69 136 GLU A O 1
ATOM 1053 N N . LYS A 1 137 ? 2.410 -5.460 2.771 1.00 91.06 137 LYS A N 1
ATOM 1054 C CA . LYS A 1 137 ? 2.555 -5.596 4.234 1.00 91.06 137 LYS A CA 1
ATOM 1055 C C . LYS A 1 137 ? 1.272 -5.232 4.979 1.00 91.06 137 LYS A C 1
ATOM 1057 O O . LYS A 1 137 ? 0.953 -5.873 5.978 1.00 91.06 137 LYS A O 1
ATOM 1062 N N . LEU A 1 138 ? 0.532 -4.229 4.507 1.00 91.50 138 LEU A N 1
ATOM 1063 C CA . LEU A 1 138 ? -0.735 -3.807 5.114 1.00 91.50 138 LEU A CA 1
ATOM 1064 C C . LEU A 1 138 ? -1.875 -4.812 4.879 1.00 91.50 138 LEU A C 1
ATOM 1066 O O . LEU A 1 138 ? -2.868 -4.785 5.609 1.00 91.50 138 LEU A O 1
ATOM 1070 N N . SER A 1 139 ? -1.729 -5.746 3.934 1.00 88.38 139 SER A N 1
ATOM 1071 C CA . SER A 1 139 ? -2.742 -6.774 3.646 1.00 88.38 139 SER A CA 1
ATOM 1072 C C . SER A 1 139 ? -3.109 -7.646 4.859 1.00 88.38 139 SER A C 1
ATOM 1074 O O . SER A 1 139 ? -4.223 -8.169 4.919 1.00 88.38 139 SER A O 1
ATOM 1076 N N . ILE A 1 140 ? -2.234 -7.729 5.871 1.00 90.25 140 ILE A N 1
ATOM 1077 C CA . ILE A 1 140 ? -2.460 -8.482 7.116 1.00 90.25 140 ILE A CA 1
ATOM 1078 C C . ILE A 1 140 ? -3.694 -8.019 7.902 1.00 90.25 140 ILE A C 1
ATOM 1080 O O . ILE A 1 140 ? -4.276 -8.810 8.643 1.00 90.25 140 ILE A O 1
ATOM 1084 N N . TYR A 1 141 ? -4.095 -6.751 7.764 1.00 85.00 141 TYR A N 1
ATOM 1085 C CA . TYR A 1 141 ? -5.245 -6.195 8.481 1.00 85.00 141 TYR A CA 1
ATOM 1086 C C . TYR A 1 141 ? -6.579 -6.641 7.863 1.00 85.00 141 TYR A C 1
ATOM 1088 O O . TYR A 1 141 ? -7.600 -6.661 8.547 1.00 85.00 141 TYR A O 1
ATOM 1096 N N . GLY A 1 142 ? -6.572 -7.060 6.594 1.00 87.19 142 GLY A N 1
ATOM 1097 C CA . GLY A 1 142 ? -7.761 -7.481 5.862 1.00 87.19 142 GLY A CA 1
ATOM 1098 C C . GLY A 1 142 ? -8.699 -6.329 5.479 1.00 87.19 142 GLY A C 1
ATOM 1099 O O . GLY A 1 142 ? -8.754 -5.273 6.106 1.00 87.19 142 GLY A O 1
ATOM 1100 N N . THR A 1 143 ? -9.497 -6.550 4.433 1.00 87.38 143 THR A N 1
ATOM 1101 C CA . THR A 1 143 ? -10.376 -5.524 3.837 1.00 87.38 143 THR A CA 1
ATOM 1102 C C . THR A 1 143 ? -11.636 -5.220 4.650 1.00 87.38 143 THR A C 1
ATOM 1104 O O . THR A 1 143 ? -12.307 -4.226 4.389 1.00 87.38 143 THR A O 1
ATOM 1107 N N . LYS A 1 144 ? -11.977 -6.064 5.634 1.00 84.00 144 LYS A N 1
ATOM 1108 C CA . LYS A 1 144 ? -13.110 -5.826 6.545 1.00 84.00 144 LYS A CA 1
ATOM 1109 C C . LYS A 1 144 ? -12.814 -4.702 7.526 1.00 84.00 144 LYS A C 1
ATOM 1111 O O . LYS A 1 144 ? -13.664 -3.851 7.760 1.00 84.00 144 LYS A O 1
ATOM 1116 N N . ASP A 1 145 ? -11.614 -4.743 8.088 1.00 82.81 145 ASP A N 1
ATOM 1117 C CA . ASP A 1 145 ? -11.146 -3.751 9.037 1.00 82.81 145 ASP A CA 1
ATOM 1118 C C . ASP A 1 145 ? -10.683 -2.508 8.273 1.00 82.81 145 ASP A C 1
ATOM 1120 O O . ASP A 1 145 ? -11.115 -1.405 8.585 1.00 82.81 145 ASP A O 1
ATOM 1124 N N . VAL A 1 146 ? -9.918 -2.678 7.191 1.00 90.00 146 VAL A N 1
ATOM 1125 C CA . VAL A 1 146 ? -9.396 -1.561 6.394 1.00 90.00 146 VAL A CA 1
ATOM 1126 C C . VAL A 1 146 ? -10.023 -1.568 4.989 1.00 90.00 146 VAL A C 1
ATOM 1128 O O . VAL A 1 146 ? -9.424 -2.101 4.050 1.00 90.00 146 VAL A O 1
ATOM 1131 N N . PRO A 1 147 ? -11.226 -0.984 4.797 1.00 89.81 147 PRO A N 1
ATOM 1132 C CA . PRO A 1 147 ? -11.885 -0.898 3.494 1.00 89.81 147 PRO A CA 1
ATOM 1133 C C . PRO A 1 147 ? -11.036 -0.273 2.386 1.00 89.81 147 PRO A C 1
ATOM 1135 O O . PRO A 1 147 ? -11.210 -0.624 1.221 1.00 89.81 147 PRO A O 1
ATOM 1138 N N . ALA A 1 148 ? -10.112 0.633 2.728 1.00 89.94 148 ALA A N 1
ATOM 1139 C CA . ALA A 1 148 ? -9.218 1.268 1.758 1.00 89.94 148 ALA A CA 1
ATOM 1140 C C . ALA A 1 148 ? -8.249 0.275 1.084 1.00 89.94 148 ALA A C 1
ATOM 1142 O O . ALA A 1 148 ? -7.785 0.544 -0.023 1.00 89.94 148 ALA A O 1
ATOM 1143 N N . LEU A 1 149 ? -7.992 -0.893 1.690 1.00 91.88 149 LEU A N 1
ATOM 1144 C CA . LEU A 1 149 ? -7.130 -1.915 1.089 1.00 91.88 149 LEU A CA 1
ATOM 1145 C C . LEU A 1 149 ? -7.729 -2.508 -0.186 1.00 91.88 149 LEU A C 1
ATOM 1147 O O . LEU A 1 149 ? -6.986 -2.762 -1.123 1.00 91.88 149 LEU A O 1
ATOM 1151 N N . ALA A 1 150 ? -9.047 -2.716 -0.259 1.00 92.81 150 ALA A N 1
ATOM 1152 C CA . ALA A 1 150 ? -9.669 -3.348 -1.427 1.00 92.81 150 ALA A CA 1
ATOM 1153 C C . ALA A 1 150 ? -9.372 -2.599 -2.748 1.00 92.81 150 ALA A C 1
ATOM 1155 O O . ALA A 1 150 ? -8.752 -3.192 -3.632 1.00 92.81 150 ALA A O 1
ATOM 1156 N N . PRO A 1 151 ? -9.697 -1.295 -2.885 1.00 91.62 151 PRO A N 1
ATOM 1157 C CA . PRO A 1 151 ? -9.386 -0.553 -4.105 1.00 91.62 151 PRO A CA 1
ATOM 1158 C C . PRO A 1 151 ? -7.879 -0.364 -4.337 1.00 91.62 151 PRO A C 1
ATOM 1160 O O . PRO A 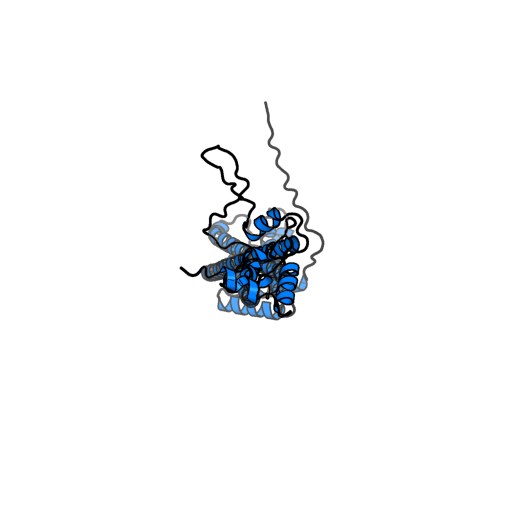1 151 ? -7.466 -0.180 -5.481 1.00 91.62 151 PRO A O 1
ATOM 1163 N N . ALA A 1 152 ? -7.051 -0.394 -3.286 1.00 91.50 152 ALA A N 1
ATOM 1164 C CA . ALA A 1 152 ? -5.598 -0.308 -3.419 1.00 91.50 152 ALA A CA 1
ATOM 1165 C C . ALA A 1 152 ? -5.001 -1.600 -4.006 1.00 91.50 152 ALA A C 1
ATOM 1167 O O . ALA A 1 152 ? -4.175 -1.540 -4.914 1.00 91.50 152 ALA A O 1
ATOM 1168 N N . MET A 1 153 ? -5.460 -2.767 -3.541 1.00 90.88 153 MET A N 1
ATOM 1169 C CA . MET A 1 153 ? -4.987 -4.075 -4.006 1.00 90.88 153 MET A CA 1
ATOM 1170 C C . MET A 1 153 ? -5.408 -4.360 -5.454 1.00 90.88 153 MET A C 1
ATOM 1172 O O . MET A 1 153 ? -4.593 -4.840 -6.241 1.00 90.88 153 MET A O 1
ATOM 1176 N N . ASP A 1 154 ? -6.638 -4.001 -5.837 1.00 92.44 154 ASP A N 1
ATOM 1177 C CA . ASP A 1 154 ? -7.149 -4.187 -7.207 1.00 92.44 154 ASP A CA 1
ATOM 1178 C C . ASP A 1 154 ? -6.340 -3.406 -8.256 1.00 92.44 154 ASP A C 1
ATOM 1180 O O . ASP A 1 154 ? -6.309 -3.762 -9.437 1.00 92.44 154 ASP A O 1
ATOM 1184 N N . ARG A 1 155 ? -5.659 -2.338 -7.829 1.00 92.94 155 ARG A N 1
ATOM 1185 C CA . ARG A 1 155 ? -4.839 -1.486 -8.692 1.00 92.94 155 ARG A CA 1
ATOM 1186 C C . ARG A 1 155 ? -3.393 -1.937 -8.855 1.00 92.94 155 ARG A C 1
ATOM 1188 O O . ARG A 1 155 ? -2.766 -1.515 -9.829 1.00 92.94 155 ARG A O 1
ATOM 1195 N N . ILE A 1 156 ? -2.888 -2.828 -8.000 1.00 94.44 15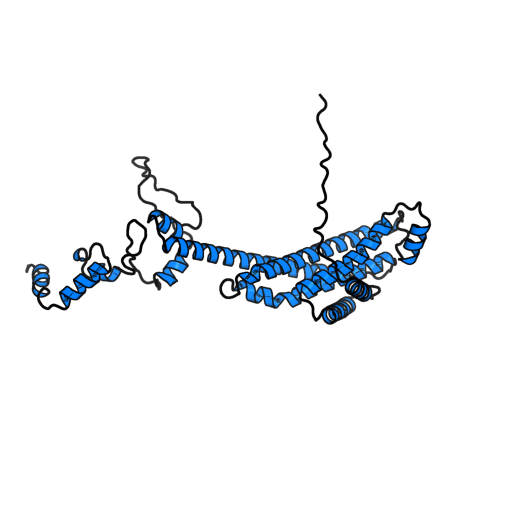6 ILE A N 1
ATOM 1196 C CA . ILE A 1 156 ? -1.495 -3.309 -8.044 1.00 94.44 156 ILE A CA 1
ATOM 1197 C C . ILE A 1 156 ? -1.052 -3.729 -9.458 1.00 94.44 156 ILE A C 1
ATOM 1199 O O . ILE A 1 156 ? 0.018 -3.291 -9.880 1.00 94.44 156 ILE A O 1
ATOM 1203 N N . PRO A 1 157 ? -1.836 -4.499 -10.244 1.00 96.12 157 PRO A N 1
ATOM 1204 C CA . PRO A 1 157 ? -1.447 -4.864 -11.608 1.00 96.12 157 PRO A CA 1
ATOM 1205 C C . PRO A 1 157 ? -1.159 -3.660 -12.515 1.00 96.12 157 PRO A C 1
ATOM 1207 O O . PRO A 1 157 ? -0.195 -3.662 -13.281 1.00 96.12 157 PRO A O 1
ATOM 1210 N N . VAL A 1 158 ? -1.989 -2.620 -12.413 1.00 95.56 158 VAL A N 1
ATOM 1211 C CA . VAL A 1 158 ? -1.876 -1.393 -13.213 1.00 95.56 158 VAL A CA 1
ATOM 1212 C C . VAL A 1 158 ? -0.675 -0.570 -12.758 1.00 95.56 158 VAL A C 1
ATOM 1214 O O . VAL A 1 158 ? 0.063 -0.035 -13.582 1.00 95.56 158 VAL A O 1
ATOM 1217 N N . ASP A 1 159 ? -0.448 -0.484 -11.453 1.00 96.00 159 ASP A N 1
ATOM 1218 C CA . ASP A 1 159 ? 0.644 0.316 -10.907 1.00 96.00 159 ASP A CA 1
ATOM 1219 C C . ASP A 1 159 ? 2.010 -0.355 -11.171 1.00 96.00 159 ASP A C 1
ATOM 1221 O O . ASP A 1 159 ? 2.972 0.319 -11.549 1.00 96.00 159 ASP A O 1
ATOM 1225 N N . VAL A 1 160 ? 2.076 -1.694 -11.112 1.00 97.19 160 VAL A N 1
ATOM 1226 C CA . VAL A 1 160 ? 3.247 -2.475 -11.551 1.00 97.19 160 VAL A CA 1
ATOM 1227 C C . VAL A 1 160 ? 3.514 -2.299 -13.042 1.00 97.19 160 VAL A C 1
ATOM 1229 O O . VAL A 1 160 ? 4.669 -2.133 -13.434 1.00 97.19 160 VAL A O 1
ATOM 1232 N N . TYR A 1 161 ? 2.474 -2.300 -13.880 1.00 97.56 161 TYR A N 1
ATOM 1233 C CA . TYR A 1 161 ? 2.626 -2.028 -15.310 1.00 97.56 161 TYR A CA 1
ATOM 1234 C C . TYR A 1 161 ? 3.321 -0.682 -15.552 1.00 97.56 161 TYR A C 1
ATOM 1236 O O . TYR A 1 161 ? 4.303 -0.627 -16.296 1.00 97.56 161 TYR A O 1
ATOM 1244 N N . TRP A 1 162 ? 2.872 0.384 -14.878 1.00 97.69 162 TRP A N 1
ATOM 1245 C CA . TRP A 1 162 ? 3.461 1.721 -15.014 1.00 97.69 162 TRP A CA 1
ATOM 1246 C C . TRP A 1 162 ? 4.901 1.808 -14.504 1.00 97.69 162 TRP A C 1
ATOM 1248 O O . TRP A 1 162 ? 5.704 2.550 -15.075 1.00 97.69 162 TRP A O 1
ATOM 1258 N N . ALA A 1 163 ? 5.262 1.034 -13.479 1.00 97.56 163 ALA A N 1
ATOM 1259 C CA . ALA A 1 163 ? 6.647 0.925 -13.037 1.00 97.56 163 ALA A CA 1
ATOM 1260 C C . ALA A 1 163 ? 7.518 0.213 -14.088 1.00 97.56 163 ALA A C 1
ATOM 1262 O O . ALA A 1 163 ? 8.550 0.746 -14.497 1.00 97.56 163 ALA A O 1
ATOM 1263 N N . ILE A 1 164 ? 7.080 -0.952 -14.582 1.00 97.75 164 ILE A N 1
ATOM 1264 C CA . ILE A 1 164 ? 7.833 -1.763 -15.555 1.00 97.75 164 ILE A CA 1
ATOM 1265 C C . ILE A 1 164 ? 8.025 -1.011 -16.869 1.00 97.75 164 ILE A C 1
ATOM 1267 O O . ILE A 1 164 ? 9.148 -0.932 -17.360 1.00 97.75 164 ILE A O 1
ATOM 1271 N N . ILE A 1 165 ? 6.970 -0.414 -17.426 1.00 96.88 165 ILE A N 1
ATOM 1272 C CA . ILE A 1 165 ? 7.087 0.312 -18.694 1.00 96.88 165 ILE A CA 1
ATOM 1273 C C . ILE A 1 165 ? 8.014 1.522 -18.592 1.00 96.88 165 ILE A C 1
ATOM 1275 O O . ILE A 1 165 ? 8.754 1.812 -19.529 1.00 96.88 165 ILE A O 1
ATOM 1279 N N . THR A 1 166 ? 8.040 2.190 -17.438 1.00 96.81 166 THR A N 1
ATOM 1280 C CA . THR A 1 166 ? 8.982 3.284 -17.193 1.00 96.81 166 THR A CA 1
ATOM 1281 C C . THR A 1 166 ? 10.418 2.773 -17.172 1.00 96.81 166 THR A C 1
ATOM 1283 O O . THR A 1 166 ? 11.280 3.370 -17.813 1.00 96.81 166 THR A O 1
ATOM 1286 N N . VAL A 1 167 ? 10.677 1.636 -16.516 1.00 96.56 167 VAL A N 1
ATOM 1287 C CA . VAL A 1 167 ? 11.997 0.986 -16.536 1.00 96.56 167 VAL A CA 1
ATOM 1288 C C . VAL A 1 167 ? 12.397 0.610 -17.967 1.00 96.56 167 VAL A C 1
ATOM 1290 O O . VAL A 1 167 ? 13.506 0.925 -18.383 1.00 96.56 167 VAL A O 1
ATOM 1293 N N . VAL A 1 168 ? 11.490 0.028 -18.757 1.00 95.69 168 VAL A N 1
ATOM 1294 C CA . VAL A 1 168 ? 11.725 -0.313 -20.174 1.00 95.69 168 VAL A CA 1
ATOM 1295 C C . VAL A 1 168 ? 12.043 0.928 -21.018 1.00 95.69 168 VAL A C 1
ATOM 1297 O O . VAL A 1 168 ? 12.982 0.910 -21.820 1.00 95.69 168 VAL A O 1
ATOM 1300 N N . ALA A 1 169 ? 11.299 2.021 -20.833 1.00 94.19 169 ALA A N 1
ATOM 1301 C CA . ALA A 1 169 ? 11.554 3.288 -21.513 1.00 94.19 169 ALA A CA 1
ATOM 1302 C C . ALA A 1 169 ? 12.927 3.865 -21.123 1.00 94.19 169 ALA A C 1
ATOM 1304 O O . ALA A 1 169 ? 13.678 4.313 -21.990 1.00 94.19 169 ALA A O 1
ATOM 1305 N N . CYS A 1 170 ? 13.305 3.789 -19.844 1.00 91.81 170 CYS A N 1
ATOM 1306 C CA . CYS A 1 170 ? 14.637 4.169 -19.375 1.00 91.81 170 CYS A CA 1
ATOM 1307 C C . CYS A 1 170 ? 15.741 3.290 -19.985 1.00 91.81 170 CYS A C 1
ATOM 1309 O O . CYS A 1 170 ? 16.751 3.833 -20.431 1.00 91.81 170 CYS A O 1
ATOM 1311 N N . THR A 1 171 ? 15.552 1.969 -20.086 1.00 91.06 171 THR A N 1
ATOM 1312 C CA . THR A 1 171 ? 16.498 1.070 -20.775 1.00 91.06 171 THR A CA 1
ATOM 1313 C C . THR A 1 171 ? 16.669 1.464 -22.239 1.00 91.06 171 THR A C 1
ATOM 1315 O O . THR A 1 171 ? 17.791 1.572 -22.729 1.00 91.06 171 THR A O 1
ATOM 1318 N N . THR A 1 172 ? 15.564 1.741 -22.934 1.00 90.56 172 THR A N 1
ATOM 1319 C CA . THR A 1 172 ? 15.581 2.143 -24.348 1.00 90.56 172 THR A CA 1
ATOM 1320 C C . THR A 1 172 ? 16.311 3.472 -24.528 1.00 90.56 172 THR A C 1
ATOM 1322 O O . THR A 1 172 ? 17.203 3.574 -25.369 1.00 90.56 172 THR A O 1
ATOM 1325 N N . GLN A 1 173 ? 16.012 4.465 -23.679 1.00 87.38 173 GLN A N 1
ATOM 1326 C CA . GLN A 1 173 ? 16.720 5.743 -23.685 1.00 87.38 173 GLN A CA 1
ATOM 1327 C C . GLN A 1 173 ? 18.217 5.540 -23.470 1.00 87.38 173 GLN A C 1
ATOM 1329 O O . GLN A 1 173 ? 19.030 6.111 -24.190 1.00 87.38 173 GLN A O 1
ATOM 1334 N N . MET A 1 174 ? 18.590 4.706 -22.501 1.00 84.31 174 MET A N 1
ATOM 1335 C CA . MET A 1 174 ? 19.984 4.387 -22.237 1.00 84.31 174 MET A CA 1
ATOM 1336 C C . MET A 1 174 ? 20.668 3.771 -23.464 1.00 84.31 174 MET A C 1
ATOM 1338 O O . MET A 1 174 ? 21.754 4.217 -23.822 1.00 84.31 174 MET A O 1
ATOM 1342 N N . CYS A 1 175 ? 20.037 2.816 -24.152 1.00 82.44 175 CYS A N 1
ATOM 1343 C CA . CYS A 1 175 ? 20.576 2.245 -25.389 1.00 82.44 175 CYS A CA 1
ATOM 1344 C C . CYS A 1 175 ? 20.806 3.309 -26.476 1.00 82.44 175 CYS A C 1
ATOM 1346 O O . CYS A 1 175 ? 21.886 3.339 -27.066 1.00 82.44 175 CYS A O 1
ATOM 1348 N N . CYS A 1 176 ? 19.847 4.215 -26.699 1.00 81.94 176 CYS A N 1
ATOM 1349 C CA . CYS A 1 176 ? 19.999 5.303 -27.672 1.00 81.94 176 CYS A CA 1
ATOM 1350 C C . CYS A 1 176 ? 21.165 6.240 -27.308 1.00 81.94 176 CYS A C 1
ATOM 1352 O O . CYS A 1 176 ? 21.939 6.636 -28.178 1.00 81.94 176 CYS A O 1
ATOM 1354 N N . LEU A 1 177 ? 21.334 6.554 -26.015 1.00 78.38 177 LEU A N 1
ATOM 1355 C CA . LEU A 1 177 ? 22.449 7.370 -25.517 1.00 78.38 177 LEU A CA 1
ATOM 1356 C C . LEU A 1 177 ? 23.811 6.685 -25.705 1.00 78.38 177 LEU A C 1
ATOM 1358 O O . LEU A 1 177 ? 24.801 7.355 -25.989 1.00 78.38 177 LEU A O 1
ATOM 1362 N N . ILE A 1 178 ? 23.869 5.362 -25.539 1.00 73.88 178 ILE A N 1
ATOM 1363 C CA . ILE A 1 178 ? 25.088 4.561 -25.717 1.00 73.88 178 ILE A CA 1
ATOM 1364 C C . ILE A 1 178 ? 25.522 4.526 -27.183 1.00 73.88 178 ILE A C 1
ATOM 1366 O O . ILE A 1 178 ? 26.715 4.625 -27.475 1.00 73.88 178 ILE A O 1
ATOM 1370 N N . ASN A 1 179 ? 24.560 4.400 -28.094 1.00 72.81 179 ASN A N 1
ATOM 1371 C CA . ASN A 1 179 ? 24.812 4.286 -29.527 1.00 72.81 179 ASN A CA 1
ATOM 1372 C C . ASN A 1 179 ? 24.955 5.650 -30.242 1.00 72.81 179 ASN A C 1
ATOM 1374 O O . ASN A 1 179 ? 25.219 5.650 -31.442 1.00 72.81 179 ASN A O 1
ATOM 1378 N N . ASP A 1 180 ? 24.800 6.782 -29.531 1.00 70.00 180 ASP A N 1
ATOM 1379 C CA . ASP A 1 180 ? 24.728 8.155 -30.086 1.00 70.00 180 ASP A CA 1
ATOM 1380 C C . ASP A 1 180 ? 23.708 8.258 -31.238 1.00 70.00 180 ASP A C 1
ATOM 1382 O O . ASP A 1 180 ? 23.974 8.824 -32.296 1.00 70.00 180 ASP A O 1
ATOM 1386 N N . GLU A 1 181 ? 22.533 7.647 -31.045 1.00 69.56 181 GLU A N 1
ATOM 1387 C CA . GLU A 1 181 ? 21.440 7.673 -32.020 1.00 69.56 181 GLU A CA 1
ATOM 1388 C C . GLU A 1 181 ? 20.732 9.042 -32.024 1.00 69.56 181 GLU A C 1
ATOM 1390 O O . GLU A 1 181 ? 20.417 9.600 -30.972 1.00 69.56 181 GLU A O 1
ATOM 1395 N N . ASP A 1 182 ? 20.413 9.567 -33.215 1.00 68.19 182 ASP A N 1
ATOM 1396 C CA . ASP A 1 182 ? 19.691 10.846 -33.369 1.00 68.19 182 ASP A CA 1
ATOM 1397 C C . ASP A 1 182 ? 18.244 10.786 -32.849 1.00 68.19 182 ASP A C 1
ATOM 1399 O O . ASP A 1 182 ? 17.660 11.809 -32.483 1.00 68.19 182 ASP A O 1
ATOM 1403 N N . LYS A 1 183 ? 17.648 9.587 -32.818 1.00 72.00 183 LYS A N 1
ATOM 1404 C CA . LYS A 1 183 ? 16.316 9.349 -32.254 1.00 72.00 183 LYS A CA 1
ATOM 1405 C C . LYS A 1 183 ? 16.452 8.905 -30.805 1.00 72.00 183 LYS A C 1
ATOM 1407 O O . LYS A 1 183 ? 16.978 7.833 -30.533 1.00 72.00 183 LYS A O 1
ATOM 1412 N N . THR A 1 184 ? 15.927 9.708 -29.891 1.00 79.88 184 THR A N 1
ATOM 1413 C CA . THR A 1 184 ? 15.876 9.397 -28.461 1.00 79.88 184 THR A CA 1
ATOM 1414 C C . THR A 1 184 ? 14.483 8.933 -28.046 1.00 79.88 184 THR A C 1
ATOM 1416 O O . THR A 1 184 ? 13.480 9.230 -28.698 1.00 79.88 184 THR A O 1
ATOM 1419 N N . GLN A 1 185 ? 14.411 8.208 -26.935 1.00 85.00 185 GLN A N 1
ATOM 1420 C CA . GLN A 1 185 ? 13.157 7.877 -26.279 1.00 85.00 185 GLN A CA 1
ATOM 1421 C C . GLN A 1 185 ? 12.629 9.115 -25.543 1.00 85.00 185 GLN A C 1
ATOM 1423 O O . GLN A 1 185 ? 13.292 9.671 -24.664 1.00 85.00 185 GLN A O 1
ATOM 1428 N N . GLU A 1 186 ? 11.412 9.540 -25.879 1.00 87.06 186 GLU A N 1
ATOM 1429 C CA . GLU A 1 186 ? 10.730 10.592 -25.131 1.00 87.06 186 GLU A CA 1
ATOM 1430 C C . GLU A 1 186 ? 10.290 10.049 -23.763 1.00 87.06 186 GLU A C 1
ATOM 1432 O O . GLU A 1 186 ? 9.577 9.048 -23.681 1.00 87.06 186 GLU A O 1
ATOM 1437 N N . LEU A 1 187 ? 10.749 10.699 -22.689 1.00 90.44 187 LEU A N 1
ATOM 1438 C CA . LEU A 1 187 ? 10.510 10.287 -21.300 1.00 90.44 187 LEU A CA 1
ATOM 1439 C C . LEU A 1 187 ? 9.406 11.095 -20.595 1.00 90.44 187 LEU A C 1
ATOM 1441 O O . LEU A 1 187 ? 8.969 10.721 -19.509 1.00 90.44 187 LEU A O 1
ATOM 1445 N N . SER A 1 188 ? 8.950 12.198 -21.194 1.00 90.38 188 SER A N 1
ATOM 1446 C CA . SER A 1 188 ? 7.999 13.151 -20.597 1.00 90.38 188 SER A CA 1
ATOM 1447 C C . SER A 1 188 ? 6.655 12.495 -20.240 1.00 90.38 188 SER A C 1
ATOM 1449 O O . SER A 1 188 ? 6.146 12.672 -19.131 1.00 90.38 188 SER A O 1
ATOM 1451 N N . SER A 1 189 ? 6.107 11.686 -21.149 1.00 91.31 189 SER A N 1
ATOM 1452 C CA . SER A 1 189 ? 4.828 10.992 -20.985 1.00 91.31 189 SER A CA 1
ATOM 1453 C C . SER A 1 189 ? 4.894 9.941 -19.874 1.00 91.31 189 SER A C 1
ATOM 1455 O O . SER A 1 189 ? 4.022 9.900 -19.002 1.00 91.31 189 SER A O 1
ATOM 1457 N N . PHE A 1 190 ? 5.966 9.145 -19.841 1.00 93.81 190 PHE A N 1
ATOM 1458 C CA . PHE A 1 190 ? 6.232 8.172 -18.778 1.00 93.81 190 PHE A CA 1
ATOM 1459 C C . PHE A 1 190 ? 6.399 8.863 -17.427 1.00 93.81 190 PHE A C 1
ATOM 1461 O O . PHE A 1 190 ? 5.802 8.427 -16.445 1.00 93.81 190 PHE A O 1
ATOM 1468 N N . ALA A 1 191 ? 7.117 9.992 -17.390 1.00 94.25 191 ALA A N 1
ATOM 1469 C CA . ALA A 1 191 ? 7.287 10.802 -16.190 1.00 94.25 191 ALA A CA 1
ATOM 1470 C C . ALA A 1 191 ? 5.947 11.231 -15.593 1.00 94.25 191 ALA A C 1
ATOM 1472 O O . ALA A 1 191 ? 5.716 11.063 -14.397 1.00 94.25 191 ALA A O 1
ATOM 1473 N N . GLN A 1 192 ? 5.047 11.765 -16.414 1.00 94.75 192 GLN A N 1
ATOM 1474 C CA . GLN A 1 192 ? 3.730 12.197 -15.950 1.00 94.75 192 GLN A CA 1
ATOM 1475 C C . GLN A 1 192 ? 2.916 11.021 -15.398 1.00 94.75 192 GLN A C 1
ATOM 1477 O O . GLN A 1 192 ? 2.365 11.110 -14.298 1.00 94.75 192 GLN A O 1
ATOM 1482 N N . LYS A 1 193 ? 2.887 9.900 -16.128 1.00 95.25 193 LYS A N 1
ATOM 1483 C CA . LYS A 1 193 ? 2.109 8.704 -15.776 1.00 95.25 193 LYS A CA 1
ATOM 1484 C C . LYS A 1 193 ? 2.606 8.036 -14.491 1.00 95.25 193 LYS A C 1
ATOM 1486 O O . LYS A 1 193 ? 1.796 7.697 -13.624 1.00 95.25 193 LYS A O 1
ATOM 1491 N N . ILE A 1 194 ? 3.920 7.903 -14.315 1.00 96.44 194 ILE A N 1
ATOM 1492 C CA . ILE A 1 194 ? 4.477 7.272 -13.115 1.00 96.44 194 ILE A CA 1
ATOM 1493 C C . ILE A 1 194 ? 4.373 8.170 -11.877 1.00 96.44 194 ILE A C 1
ATOM 1495 O O . ILE A 1 194 ? 4.047 7.681 -10.799 1.00 96.44 194 ILE A O 1
ATOM 1499 N N . ASN A 1 195 ? 4.539 9.490 -12.019 1.00 96.31 195 ASN A N 1
ATOM 1500 C CA . ASN A 1 195 ? 4.336 10.418 -10.902 1.00 96.31 195 ASN A CA 1
ATOM 1501 C C . ASN A 1 195 ? 2.868 10.463 -10.457 1.00 96.31 195 ASN A C 1
ATOM 1503 O O . ASN A 1 195 ? 2.586 10.500 -9.259 1.00 96.31 195 ASN A O 1
ATOM 1507 N N . PHE A 1 196 ? 1.923 10.423 -11.402 1.00 96.06 196 PHE A N 1
ATOM 1508 C CA . PHE A 1 196 ? 0.503 10.288 -11.075 1.00 96.06 196 PHE A CA 1
ATOM 1509 C C . PHE A 1 196 ? 0.232 8.998 -10.288 1.00 96.06 196 PHE A C 1
ATOM 1511 O O . PHE A 1 196 ? -0.430 9.035 -9.250 1.00 96.06 196 PHE A O 1
ATOM 1518 N N . THR A 1 197 ? 0.805 7.882 -10.745 1.00 95.88 197 THR A N 1
ATOM 1519 C CA . THR A 1 197 ? 0.703 6.573 -10.084 1.00 95.88 197 THR A CA 1
ATOM 1520 C C . THR A 1 197 ? 1.253 6.618 -8.655 1.00 95.88 197 THR A C 1
ATOM 1522 O O . THR A 1 197 ? 0.557 6.226 -7.720 1.00 95.88 197 THR A O 1
ATOM 1525 N N . LEU A 1 198 ? 2.448 7.185 -8.456 1.00 96.44 198 LEU A N 1
ATOM 1526 C CA . LEU A 1 198 ? 3.063 7.346 -7.135 1.00 96.44 198 LEU A CA 1
ATOM 1527 C C . LEU A 1 198 ? 2.195 8.180 -6.183 1.00 96.44 198 LEU A C 1
ATOM 1529 O O . LEU A 1 198 ? 1.990 7.806 -5.029 1.00 96.44 198 LEU A O 1
ATOM 1533 N N . ASN A 1 199 ? 1.666 9.309 -6.658 1.00 96.56 199 ASN A N 1
ATOM 1534 C CA . ASN A 1 199 ? 0.823 10.182 -5.841 1.00 96.56 199 ASN A CA 1
ATOM 1535 C C . ASN A 1 199 ? -0.471 9.485 -5.411 1.00 96.56 199 ASN A C 1
ATOM 1537 O O . ASN A 1 199 ? -0.892 9.618 -4.259 1.00 96.56 199 ASN A O 1
ATOM 1541 N N . LEU A 1 200 ? -1.082 8.716 -6.315 1.00 94.62 200 LEU A N 1
ATOM 1542 C CA . LEU A 1 200 ? -2.281 7.950 -6.007 1.00 94.62 200 LEU A CA 1
ATOM 1543 C C . LEU A 1 200 ? -2.000 6.849 -4.975 1.00 94.62 200 LEU A C 1
ATOM 1545 O O . LEU A 1 200 ? -2.743 6.740 -4.000 1.00 94.62 200 LEU A O 1
ATOM 1549 N N . LEU A 1 201 ? -0.916 6.085 -5.146 1.00 94.69 201 LEU A N 1
ATOM 1550 C CA . LEU A 1 201 ? -0.492 5.058 -4.188 1.00 94.69 201 LEU A CA 1
ATOM 1551 C C . LEU A 1 201 ? -0.256 5.647 -2.795 1.00 94.69 201 LEU A C 1
ATOM 1553 O O . LEU A 1 201 ? -0.800 5.145 -1.814 1.00 94.69 201 LEU A O 1
ATOM 1557 N N . ARG A 1 202 ? 0.470 6.768 -2.703 1.00 95.69 202 ARG A N 1
ATOM 1558 C CA . ARG A 1 202 ? 0.705 7.475 -1.432 1.00 95.69 202 ARG A CA 1
ATOM 1559 C C . ARG A 1 202 ? -0.590 7.893 -0.748 1.00 95.69 202 ARG A C 1
ATOM 1561 O O . ARG A 1 202 ? -0.712 7.774 0.469 1.00 95.69 202 ARG A O 1
ATOM 1568 N N . MET A 1 203 ? -1.560 8.381 -1.519 1.00 94.00 203 MET A N 1
ATOM 1569 C CA . MET A 1 203 ? -2.870 8.744 -0.986 1.00 94.00 203 MET A CA 1
ATOM 1570 C C . MET A 1 203 ? -3.604 7.517 -0.426 1.00 94.00 203 MET A C 1
ATOM 1572 O O . MET A 1 203 ? -4.138 7.592 0.678 1.00 94.00 203 MET A O 1
ATOM 1576 N N . GLN A 1 204 ? -3.593 6.389 -1.141 1.00 92.69 204 GLN A N 1
ATOM 1577 C CA . GLN A 1 204 ? -4.229 5.146 -0.686 1.00 92.69 204 GLN A CA 1
ATOM 1578 C C . GLN A 1 204 ? -3.559 4.575 0.569 1.00 92.69 204 GLN A C 1
ATOM 1580 O O . GLN A 1 204 ? -4.247 4.236 1.530 1.00 92.69 204 GLN A O 1
ATOM 1585 N N . ILE A 1 205 ? -2.225 4.542 0.607 1.00 94.06 205 ILE A N 1
ATOM 1586 C CA . ILE A 1 205 ? -1.452 4.108 1.780 1.00 94.06 205 ILE A CA 1
ATOM 1587 C C . ILE A 1 205 ? -1.784 4.979 2.995 1.00 94.06 205 ILE A C 1
ATOM 1589 O O . ILE A 1 205 ? -2.053 4.462 4.078 1.00 94.06 205 ILE A O 1
ATOM 1593 N N . LYS A 1 206 ? -1.848 6.304 2.814 1.00 94.62 206 LYS A N 1
ATOM 1594 C CA . LYS A 1 206 ? -2.228 7.230 3.887 1.00 94.62 206 LYS A CA 1
ATOM 1595 C C . LYS A 1 206 ? -3.625 6.932 4.438 1.00 94.62 206 LYS A C 1
ATOM 1597 O O . LYS A 1 206 ? -3.801 6.936 5.654 1.00 94.62 206 LYS A O 1
ATOM 1602 N N . LEU A 1 207 ? -4.599 6.660 3.568 1.00 91.69 207 LEU A N 1
ATOM 1603 C CA . LEU A 1 207 ? -5.953 6.280 3.986 1.00 91.69 207 LEU A CA 1
ATOM 1604 C C . LEU A 1 207 ? -5.964 4.942 4.739 1.00 91.69 207 LEU A C 1
ATOM 1606 O O . LEU A 1 207 ? -6.666 4.818 5.741 1.00 91.69 207 LEU A O 1
ATOM 1610 N N . CYS A 1 208 ? -5.162 3.966 4.305 1.00 93.25 208 CYS A N 1
ATOM 1611 C CA . CYS A 1 208 ? -5.023 2.688 5.003 1.00 93.25 208 CYS A CA 1
ATOM 1612 C C . CYS A 1 208 ? -4.483 2.886 6.425 1.00 93.25 208 CYS A C 1
ATOM 1614 O O . CYS A 1 208 ? -5.081 2.385 7.372 1.00 93.25 208 CYS A O 1
ATOM 1616 N N . TYR A 1 209 ? -3.412 3.667 6.598 1.00 92.12 209 TYR A N 1
ATOM 1617 C CA . TYR A 1 209 ? -2.862 3.952 7.928 1.00 92.12 209 TYR A CA 1
ATOM 1618 C C . TYR A 1 209 ? -3.846 4.674 8.847 1.00 92.12 209 TYR A C 1
ATOM 1620 O O . TYR A 1 209 ? -3.919 4.342 10.025 1.00 92.12 209 TYR A O 1
ATOM 1628 N N . GLN A 1 210 ? -4.629 5.617 8.319 1.00 87.88 210 GLN A N 1
ATOM 1629 C CA . GLN A 1 210 ? -5.662 6.298 9.105 1.00 87.88 210 GLN A CA 1
ATOM 1630 C C . GLN A 1 210 ? -6.711 5.313 9.635 1.00 87.88 210 GLN A C 1
ATOM 1632 O O . GLN A 1 210 ? -7.036 5.331 10.818 1.00 87.88 210 GLN A O 1
ATOM 1637 N N . GLN A 1 211 ? -7.195 4.404 8.787 1.00 87.19 211 GLN A N 1
ATOM 1638 C CA . GLN A 1 211 ? -8.151 3.373 9.204 1.00 87.19 211 GLN A CA 1
ATOM 1639 C C . GLN A 1 211 ? -7.536 2.378 10.198 1.00 87.19 211 GLN A C 1
ATOM 1641 O O . GLN A 1 211 ? -8.200 1.963 11.147 1.00 87.19 211 GLN A O 1
ATOM 1646 N N . ILE A 1 212 ? -6.262 2.018 10.017 1.00 88.62 212 ILE A N 1
ATOM 1647 C CA . ILE A 1 212 ? -5.526 1.173 10.965 1.00 88.62 212 ILE A CA 1
ATOM 1648 C C . ILE A 1 212 ? -5.450 1.848 12.338 1.00 88.62 212 ILE A C 1
ATOM 1650 O O . ILE A 1 212 ? -5.781 1.209 13.335 1.00 88.62 212 ILE A O 1
ATOM 1654 N N . GLU A 1 213 ? -5.094 3.135 12.397 1.00 85.31 213 GLU A N 1
ATOM 1655 C CA . GLU A 1 213 ? -5.027 3.903 13.647 1.00 85.31 213 GLU A CA 1
ATOM 1656 C C . GLU A 1 213 ? -6.386 3.921 14.368 1.00 85.31 213 GLU A C 1
ATOM 1658 O O . GLU A 1 213 ? -6.457 3.655 15.570 1.00 85.31 213 GLU A O 1
ATOM 1663 N N . GLU A 1 214 ? -7.483 4.146 13.636 1.00 81.06 214 GLU A N 1
ATOM 1664 C CA . GLU A 1 214 ? -8.843 4.122 14.192 1.00 81.06 214 GLU A CA 1
ATOM 1665 C C . GLU A 1 214 ? -9.211 2.756 14.793 1.00 81.06 214 GLU A C 1
ATOM 1667 O O . GLU A 1 214 ? -9.803 2.670 15.875 1.00 81.06 214 GLU A O 1
ATOM 1672 N N . ILE A 1 215 ? -8.855 1.664 14.116 1.00 83.25 215 ILE A N 1
ATOM 1673 C CA . ILE A 1 215 ? -9.175 0.302 14.560 1.00 83.25 215 ILE A CA 1
ATOM 1674 C C . ILE A 1 215 ? -8.304 -0.122 15.727 1.00 83.25 215 ILE A C 1
ATOM 1676 O O . ILE A 1 215 ? -8.789 -0.780 16.648 1.00 83.25 215 ILE A O 1
ATOM 1680 N N . GLU A 1 216 ? -7.026 0.235 15.719 1.00 84.88 216 GLU A N 1
ATOM 1681 C CA . GLU A 1 216 ? -6.128 -0.035 16.834 1.00 84.88 216 GLU A CA 1
ATOM 1682 C C . GLU A 1 216 ? -6.555 0.742 18.080 1.00 84.88 216 GLU A C 1
ATOM 1684 O O . GLU A 1 216 ? -6.609 0.158 19.167 1.00 84.88 216 GLU A O 1
ATOM 1689 N N . ALA A 1 217 ? -6.966 2.005 17.925 1.00 80.44 217 ALA A N 1
ATOM 1690 C CA . ALA A 1 217 ? -7.564 2.789 19.001 1.00 80.44 217 ALA A CA 1
ATOM 1691 C C . ALA A 1 217 ? -8.839 2.118 19.541 1.00 80.44 217 ALA A C 1
ATOM 1693 O O . ALA A 1 217 ? -8.976 1.931 20.752 1.00 80.44 217 ALA A O 1
ATOM 1694 N N . TYR A 1 218 ? -9.729 1.665 18.653 1.00 80.81 218 TYR A N 1
ATOM 1695 C CA . TYR A 1 218 ? -10.943 0.940 19.032 1.00 80.81 218 TYR A CA 1
ATOM 1696 C C . TYR A 1 218 ? -10.644 -0.381 19.764 1.00 80.81 218 TYR A C 1
ATOM 1698 O O . TYR A 1 218 ? -11.215 -0.661 20.817 1.00 80.81 218 TYR A O 1
ATOM 1706 N N . ARG A 1 219 ? 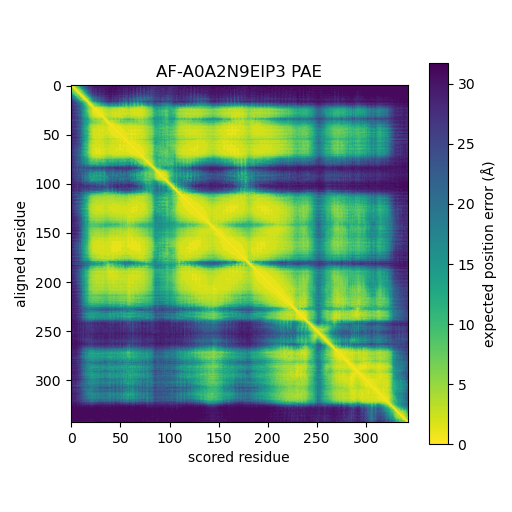-9.696 -1.186 19.269 1.00 83.81 219 ARG A N 1
ATOM 1707 C CA . ARG A 1 219 ? -9.274 -2.442 19.915 1.00 83.81 219 ARG A CA 1
ATOM 1708 C C . ARG A 1 219 ? -8.626 -2.194 21.277 1.00 83.81 219 ARG A C 1
ATOM 1710 O O . ARG A 1 219 ? -8.838 -2.976 22.203 1.00 83.81 219 ARG A O 1
ATOM 1717 N N . LYS A 1 220 ? -7.836 -1.125 21.419 1.00 83.31 220 LYS A N 1
ATOM 1718 C CA . LYS A 1 220 ? -7.240 -0.722 22.700 1.00 83.31 220 LYS A CA 1
ATOM 1719 C C . LYS A 1 220 ? -8.323 -0.329 23.705 1.00 83.31 220 LYS A C 1
ATOM 1721 O O . LYS A 1 220 ? -8.262 -0.764 24.853 1.00 83.31 220 LYS A O 1
ATOM 1726 N N . LEU A 1 221 ? -9.330 0.418 23.254 1.00 81.88 221 LEU A N 1
ATOM 1727 C CA . LEU A 1 221 ? -10.495 0.784 24.053 1.00 81.88 221 LEU A CA 1
ATOM 1728 C C . LEU A 1 221 ? -11.269 -0.457 24.526 1.00 81.88 221 LEU A C 1
ATOM 1730 O O . LEU A 1 221 ? -11.545 -0.578 25.716 1.00 81.88 221 LEU A O 1
ATOM 1734 N N . LEU A 1 222 ? -11.541 -1.417 23.634 1.00 83.25 222 LEU A N 1
ATOM 1735 C CA . LEU A 1 222 ? -12.202 -2.677 23.996 1.00 83.25 222 LEU A CA 1
ATOM 1736 C C . LEU A 1 222 ? -11.434 -3.445 25.082 1.00 83.25 222 LEU A C 1
ATOM 1738 O O . LEU A 1 222 ? -12.032 -3.901 26.053 1.00 83.25 222 LEU A O 1
ATOM 1742 N N . LYS A 1 223 ? -10.105 -3.554 24.955 1.00 85.44 223 LYS A N 1
ATOM 1743 C CA . LYS A 1 223 ? -9.260 -4.229 25.956 1.00 85.44 223 LYS A CA 1
ATOM 1744 C C . LYS A 1 223 ? -9.294 -3.530 27.316 1.00 85.44 223 LYS A C 1
ATOM 1746 O O . LYS A 1 223 ? -9.408 -4.202 28.335 1.00 85.44 223 LYS A O 1
ATOM 1751 N N . LEU A 1 224 ? -9.226 -2.197 27.335 1.00 83.00 224 LEU A N 1
ATOM 1752 C CA . LEU A 1 224 ? -9.318 -1.408 28.569 1.00 83.00 224 LEU A CA 1
ATOM 1753 C C . LEU A 1 224 ? -10.657 -1.618 29.286 1.00 83.00 224 LEU A C 1
ATOM 1755 O O . LEU A 1 224 ? -10.691 -1.714 30.509 1.00 83.00 224 LEU A O 1
ATOM 1759 N N . LEU A 1 225 ? -11.750 -1.724 28.530 1.00 78.44 225 LEU A N 1
ATOM 1760 C CA . LEU A 1 225 ? -13.099 -1.868 29.081 1.00 78.44 225 LEU A CA 1
ATOM 1761 C C . LEU A 1 225 ? -13.443 -3.298 29.517 1.00 78.44 225 LEU A 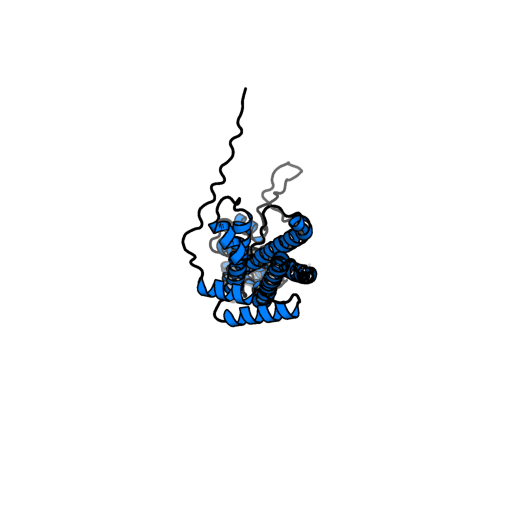C 1
ATOM 1763 O O . LEU A 1 225 ? -14.367 -3.476 30.307 1.00 78.44 225 LEU A O 1
ATOM 1767 N N . GLN A 1 226 ? -12.701 -4.309 29.056 1.00 81.38 226 GLN A N 1
ATOM 1768 C CA . GLN A 1 226 ? -12.845 -5.688 29.540 1.00 81.38 226 GLN A CA 1
ATOM 1769 C C . GLN A 1 226 ? -12.301 -5.873 30.961 1.00 81.38 226 GLN A C 1
ATOM 1771 O O . GLN A 1 226 ? -12.901 -6.589 31.761 1.00 81.38 226 GLN A O 1
ATOM 1776 N N . THR A 1 227 ? -11.185 -5.220 31.289 1.00 82.38 227 THR A N 1
ATOM 1777 C CA . THR A 1 227 ? -10.578 -5.254 32.628 1.00 82.38 227 THR A CA 1
ATOM 1778 C C . THR A 1 227 ? -10.384 -3.831 33.149 1.00 82.38 227 THR A C 1
ATOM 1780 O O . THR A 1 227 ? -9.244 -3.370 33.253 1.00 82.38 227 THR A O 1
ATOM 1783 N N . PRO A 1 228 ? -11.477 -3.101 33.434 1.00 77.38 228 PRO A N 1
ATOM 1784 C CA . PRO A 1 228 ? -11.371 -1.710 33.815 1.00 77.38 228 PRO A CA 1
ATOM 1785 C C . PRO A 1 228 ? -10.867 -1.639 35.264 1.00 77.38 228 PRO A C 1
ATOM 1787 O O . PRO A 1 228 ? -11.405 -2.282 36.170 1.00 77.38 228 PRO A O 1
ATOM 1790 N N . THR A 1 229 ? -9.767 -0.914 35.463 1.00 79.75 229 THR A N 1
ATOM 1791 C CA . THR A 1 229 ? -9.114 -0.779 36.775 1.00 79.75 229 THR A CA 1
ATOM 1792 C C . THR A 1 229 ? -9.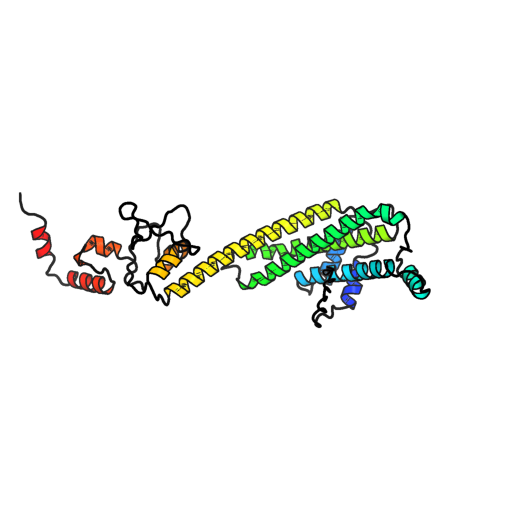634 0.444 37.526 1.00 79.75 229 THR A C 1
ATOM 1794 O O . THR A 1 229 ? -9.811 0.406 38.743 1.00 79.75 229 THR A O 1
ATOM 1797 N N . GLU A 1 230 ? -9.895 1.530 36.795 1.00 82.06 230 GLU A N 1
ATOM 1798 C CA . GLU A 1 230 ? -10.332 2.815 37.333 1.00 82.06 230 GLU A CA 1
ATOM 1799 C C . GLU A 1 230 ? -11.267 3.522 36.341 1.00 82.06 230 GLU A C 1
ATOM 1801 O O . GLU A 1 230 ? -10.956 3.651 35.154 1.00 82.06 230 GLU A O 1
ATOM 1806 N N . ILE A 1 231 ? -12.404 4.033 36.831 1.00 79.88 231 ILE A N 1
ATOM 1807 C CA . ILE A 1 231 ? -13.416 4.716 36.005 1.00 79.88 231 ILE A CA 1
ATOM 1808 C C . ILE A 1 231 ? -12.854 5.932 35.247 1.00 79.88 231 ILE A C 1
ATOM 1810 O O . ILE A 1 231 ? -13.316 6.264 34.156 1.00 79.88 231 ILE A O 1
ATOM 1814 N N . MET A 1 232 ? -11.829 6.589 35.793 1.00 76.31 232 MET A N 1
ATOM 1815 C CA . MET A 1 232 ? -11.204 7.741 35.150 1.00 76.31 232 MET A CA 1
ATOM 1816 C C . MET A 1 232 ? -10.467 7.352 33.864 1.00 76.31 232 MET A C 1
ATOM 1818 O O . MET A 1 232 ? -10.559 8.067 32.870 1.00 76.31 232 MET A O 1
ATOM 1822 N N . GLU A 1 233 ? -9.797 6.200 33.843 1.00 78.94 233 GLU A N 1
ATOM 1823 C CA . GLU A 1 233 ? -9.101 5.696 32.653 1.00 78.94 233 GLU A CA 1
ATOM 1824 C C . GLU A 1 233 ? -10.091 5.288 31.554 1.00 78.94 233 GLU A C 1
ATOM 1826 O O . GLU A 1 233 ? -9.858 5.543 30.372 1.00 78.94 233 GLU A O 1
ATOM 1831 N N . VAL A 1 234 ? -11.253 4.757 31.949 1.00 79.94 234 VAL A N 1
ATOM 1832 C CA . VAL A 1 234 ? -12.382 4.491 31.045 1.00 79.94 234 VAL A CA 1
ATOM 1833 C C . VAL A 1 234 ? -12.881 5.779 30.389 1.00 79.94 234 VAL A C 1
ATOM 1835 O O . VAL A 1 234 ? -12.995 5.844 29.163 1.00 79.94 234 VAL A O 1
ATOM 1838 N N . PHE A 1 235 ? -13.141 6.826 31.178 1.00 77.25 235 PHE A N 1
ATOM 1839 C CA . PHE A 1 235 ? -13.579 8.108 30.627 1.00 77.25 235 PHE A CA 1
ATOM 1840 C C . PHE A 1 235 ? -12.520 8.737 29.734 1.00 77.25 235 PHE A C 1
ATOM 1842 O O . PHE A 1 235 ? -12.856 9.218 28.651 1.00 77.25 235 PHE A O 1
ATOM 1849 N N . LYS A 1 236 ? -11.246 8.687 30.140 1.00 76.00 236 LYS A N 1
ATOM 1850 C CA . LYS A 1 236 ? -10.164 9.223 29.321 1.00 76.00 236 LYS A CA 1
ATOM 1851 C C . LYS A 1 236 ? -10.106 8.550 27.955 1.00 76.00 236 LYS A C 1
ATOM 1853 O O . LYS A 1 236 ? -10.065 9.249 26.949 1.00 76.00 236 LYS A O 1
ATOM 1858 N N . ALA A 1 237 ? -10.183 7.221 27.920 1.00 76.44 237 ALA A N 1
ATOM 1859 C CA . ALA A 1 237 ? -10.123 6.446 26.686 1.00 76.44 237 ALA A CA 1
ATOM 1860 C C . ALA A 1 237 ? -11.353 6.641 25.777 1.00 76.44 237 ALA A C 1
ATOM 1862 O O . ALA A 1 237 ? -11.221 6.650 24.554 1.00 76.44 237 ALA A O 1
ATOM 1863 N N . LEU A 1 238 ? -12.554 6.805 26.348 1.00 77.38 238 LEU A N 1
ATOM 1864 C CA . LEU A 1 238 ? -13.780 7.047 25.574 1.00 77.38 238 LEU A CA 1
ATOM 1865 C C . LEU A 1 238 ? -13.820 8.448 24.955 1.00 77.38 238 LEU A C 1
ATOM 1867 O O . LEU A 1 238 ? -14.370 8.636 23.867 1.00 77.38 238 LEU A O 1
ATOM 1871 N N . ILE A 1 239 ? -13.280 9.436 25.664 1.00 72.75 239 ILE A N 1
ATOM 1872 C CA . ILE A 1 239 ? -13.463 10.851 25.346 1.00 72.75 239 ILE A CA 1
ATOM 1873 C C . ILE A 1 239 ? -12.265 11.411 24.575 1.00 72.75 239 ILE A C 1
ATOM 1875 O O . ILE A 1 239 ? -12.458 12.131 23.594 1.00 72.75 239 ILE A O 1
ATOM 1879 N N . PHE A 1 240 ? -11.037 11.097 24.992 1.00 68.69 240 PHE A N 1
ATOM 1880 C CA . PHE A 1 240 ? -9.829 11.739 24.483 1.00 68.69 240 PHE A CA 1
ATOM 1881 C C . PHE A 1 240 ? -9.026 10.798 23.575 1.00 68.69 240 PHE A C 1
ATOM 1883 O O . PHE A 1 240 ? -8.686 9.680 23.946 1.00 68.69 240 PHE A O 1
ATOM 1890 N N . ALA A 1 241 ? -8.680 11.277 22.374 1.00 56.97 241 ALA A N 1
ATOM 1891 C CA . ALA A 1 241 ? -7.813 10.558 21.430 1.00 56.97 241 ALA A CA 1
ATOM 1892 C C . ALA A 1 241 ? -6.331 10.571 21.823 1.00 56.97 241 ALA A C 1
ATOM 1894 O O . ALA A 1 241 ? -5.555 9.717 21.404 1.00 56.97 241 ALA A O 1
ATOM 1895 N N . LYS A 1 242 ? -5.938 11.585 22.592 1.00 53.59 242 LYS A N 1
ATOM 1896 C CA . LYS A 1 242 ? -4.593 11.834 23.114 1.00 53.59 242 LYS A CA 1
ATOM 1897 C C . LYS A 1 242 ? -4.754 12.396 24.520 1.00 53.59 242 LYS A C 1
ATOM 1899 O O . LYS A 1 242 ? -5.762 13.052 24.768 1.00 53.59 242 LYS A O 1
ATOM 1904 N N . ASP A 1 243 ? -3.770 12.191 25.392 1.00 54.12 243 ASP A N 1
ATOM 1905 C CA . ASP A 1 243 ? -3.771 12.489 26.842 1.00 54.12 243 ASP A CA 1
ATOM 1906 C C . ASP A 1 243 ? -3.978 13.971 27.248 1.00 54.12 243 ASP A C 1
ATOM 1908 O O . ASP A 1 243 ? -3.665 14.378 28.366 1.00 54.12 243 ASP A O 1
ATOM 1912 N N . ASN A 1 244 ? -4.528 14.809 26.370 1.00 53.91 244 ASN A N 1
ATOM 1913 C CA . ASN A 1 244 ? -4.833 16.212 26.607 1.00 53.91 244 ASN A CA 1
ATOM 1914 C C . ASN A 1 244 ? -6.124 16.361 27.421 1.00 53.91 244 ASN A C 1
ATOM 1916 O O . ASN A 1 244 ? -7.128 16.895 26.947 1.00 53.91 244 ASN A O 1
ATOM 1920 N N . VAL A 1 245 ? -6.095 15.895 28.664 1.00 56.28 245 VAL A N 1
ATOM 1921 C CA . VAL A 1 245 ? -7.131 16.208 29.644 1.00 56.28 245 VAL A CA 1
ATOM 1922 C C . VAL A 1 245 ? -6.810 17.584 30.221 1.00 56.28 245 VAL A C 1
ATOM 1924 O O . VAL A 1 245 ? -5.851 17.726 30.975 1.00 56.28 245 VAL A O 1
ATOM 1927 N N . GLN A 1 246 ? -7.582 18.613 29.865 1.00 57.53 246 GLN A N 1
ATOM 1928 C CA . GLN A 1 246 ? -7.476 19.912 30.533 1.00 57.53 246 GLN A CA 1
ATOM 1929 C C . GLN A 1 246 ? -8.363 19.904 31.785 1.00 57.53 246 GLN A C 1
ATOM 1931 O O . GLN A 1 246 ? -9.585 19.781 31.663 1.00 57.53 246 GLN A O 1
ATOM 1936 N N . PRO A 1 247 ? -7.788 19.997 32.993 1.00 58.66 247 PRO A N 1
ATOM 1937 C CA . PRO A 1 247 ? -8.585 20.105 34.202 1.00 58.66 247 PRO A CA 1
ATOM 1938 C C . PRO A 1 247 ? -9.244 21.483 34.301 1.00 58.66 247 PRO A C 1
ATOM 1940 O O . PRO A 1 247 ? -8.675 22.490 33.875 1.00 58.66 247 PRO A O 1
ATOM 1943 N N . LEU A 1 248 ? -10.434 21.539 34.902 1.00 56.69 248 LEU A N 1
ATOM 1944 C CA . LEU A 1 248 ? -11.076 22.818 35.182 1.00 56.69 248 LEU A CA 1
ATOM 1945 C C . LEU A 1 248 ? -10.355 23.525 36.330 1.00 56.69 248 LEU A C 1
ATOM 1947 O O . LEU A 1 248 ? -10.149 22.934 37.391 1.00 56.69 248 LEU A O 1
ATOM 1951 N N . ILE A 1 249 ? -10.023 24.797 36.138 1.00 59.22 249 ILE A N 1
ATOM 1952 C CA . ILE A 1 249 ? -9.548 25.668 37.212 1.00 59.22 249 ILE A CA 1
ATOM 1953 C C . ILE A 1 249 ? -10.736 26.509 37.660 1.00 59.22 249 ILE A C 1
ATOM 1955 O O . ILE A 1 249 ? -11.322 27.241 36.862 1.00 59.22 249 ILE A O 1
ATOM 1959 N N . ASP A 1 250 ? -11.103 26.398 38.932 1.00 53.41 250 ASP A N 1
ATOM 1960 C CA . ASP A 1 250 ? -12.060 27.320 39.529 1.00 53.41 250 ASP A CA 1
ATOM 1961 C C . ASP A 1 250 ? -11.382 28.685 39.695 1.00 53.41 250 ASP A C 1
ATOM 1963 O O . ASP A 1 250 ? -10.486 28.848 40.523 1.00 53.41 250 ASP A O 1
ATOM 1967 N N . GLY A 1 251 ? -11.796 29.667 38.891 1.00 55.97 251 GLY A N 1
ATOM 1968 C CA . GLY A 1 251 ? -11.221 31.015 38.887 1.00 55.97 251 GLY A CA 1
ATOM 1969 C C . GLY A 1 251 ? -11.456 31.817 40.172 1.00 55.97 251 GLY A C 1
ATOM 1970 O O . GLY A 1 251 ? -10.789 32.827 40.371 1.00 55.97 251 GLY A O 1
ATOM 1971 N N . SER A 1 252 ? -12.363 31.380 41.056 1.00 63.59 252 SER A N 1
ATOM 1972 C CA . SER A 1 252 ? -12.622 32.043 42.342 1.00 63.59 252 SER A CA 1
ATOM 1973 C C . SER A 1 252 ? -11.636 31.626 43.439 1.00 63.59 252 SER A C 1
ATOM 1975 O O . SER A 1 252 ? -11.276 32.435 44.292 1.00 63.59 252 SER A O 1
ATOM 1977 N N . ILE A 1 253 ? -11.164 30.375 43.397 1.00 73.81 253 ILE A N 1
ATOM 1978 C CA . ILE A 1 253 ? -10.262 29.778 44.402 1.00 73.81 253 ILE A CA 1
ATOM 1979 C C . ILE A 1 253 ? -8.899 29.371 43.827 1.00 73.81 253 ILE A C 1
ATOM 1981 O O . ILE A 1 253 ? -8.034 28.913 44.572 1.00 73.81 253 ILE A O 1
ATOM 1985 N N . ASN A 1 254 ? -8.707 29.528 42.515 1.00 67.12 254 ASN A N 1
ATOM 1986 C CA . ASN A 1 254 ? -7.518 29.160 41.746 1.00 67.12 254 ASN A CA 1
ATOM 1987 C C . ASN A 1 254 ? -7.043 27.716 42.009 1.00 67.12 254 ASN A C 1
ATOM 1989 O O . ASN A 1 254 ? -5.846 27.433 42.083 1.00 67.12 254 ASN A O 1
ATOM 1993 N N . LYS A 1 255 ? -7.998 26.795 42.200 1.00 69.75 255 LYS A N 1
ATOM 1994 C CA . LYS A 1 255 ? -7.754 25.369 42.455 1.00 69.75 255 LYS A CA 1
ATOM 1995 C C . LYS A 1 255 ? -8.287 24.516 41.313 1.00 69.75 255 LYS A C 1
ATOM 1997 O O . LYS A 1 255 ? -9.286 24.854 40.680 1.00 69.75 255 LYS A O 1
ATOM 2002 N N . LEU A 1 256 ? -7.628 23.378 41.100 1.00 63.59 256 LEU A N 1
ATOM 2003 C CA . LEU A 1 256 ? -8.129 22.319 40.232 1.00 63.59 256 LEU A CA 1
ATOM 2004 C C . LEU A 1 256 ? -9.436 21.760 40.800 1.00 63.59 256 LEU A C 1
ATOM 2006 O O . LEU A 1 256 ? -9.485 21.321 41.951 1.00 63.59 256 LEU A O 1
ATOM 2010 N N . MET A 1 257 ? -10.479 21.750 39.979 1.00 66.25 257 MET A N 1
ATOM 2011 C CA . MET A 1 257 ? -11.733 21.093 40.313 1.00 66.25 257 MET A CA 1
ATOM 2012 C C . MET A 1 257 ? -11.591 19.575 40.167 1.00 66.25 257 MET A C 1
ATOM 2014 O O . MET A 1 257 ? -10.931 19.111 39.238 1.00 66.25 257 MET A O 1
ATOM 2018 N N . PRO A 1 258 ? -12.277 18.773 41.002 1.00 59.88 258 PRO A N 1
ATOM 2019 C CA . PRO A 1 258 ? -12.296 17.314 40.854 1.00 59.88 258 PRO A CA 1
ATOM 2020 C C . PRO A 1 258 ? -13.095 16.826 39.626 1.00 59.88 258 PRO A C 1
ATOM 2022 O O . PRO A 1 258 ? -13.280 15.625 39.448 1.00 59.88 258 PRO A O 1
ATOM 2025 N N . TRP A 1 259 ? -13.583 17.747 38.791 1.00 59.53 259 TRP A N 1
ATOM 2026 C CA . TRP A 1 259 ? -14.454 17.495 37.649 1.00 59.53 259 TRP A CA 1
ATOM 2027 C C . TRP A 1 259 ? -13.696 17.817 36.364 1.00 59.53 259 TRP A C 1
ATOM 2029 O O . TRP A 1 259 ? -13.041 18.856 36.260 1.00 59.53 259 TRP A O 1
ATOM 2039 N N . TYR A 1 260 ? -13.837 16.951 35.368 1.00 58.91 260 TYR A N 1
ATOM 2040 C CA . TYR A 1 260 ? -13.294 17.165 34.032 1.00 58.91 260 TYR A CA 1
ATOM 2041 C C . TYR A 1 260 ? -14.414 17.626 33.102 1.00 58.91 260 TYR A C 1
ATOM 2043 O O . TYR A 1 260 ? -15.526 17.101 33.163 1.00 58.91 260 TYR A O 1
ATOM 2051 N N . ILE A 1 261 ? -14.127 18.599 32.238 1.00 56.78 261 ILE A N 1
ATOM 2052 C CA . ILE A 1 261 ? -15.056 19.031 31.190 1.00 56.78 261 ILE A CA 1
ATOM 2053 C C . ILE A 1 261 ? -14.478 18.651 29.835 1.00 56.78 261 ILE A C 1
ATOM 2055 O O . ILE A 1 261 ? -13.309 18.890 29.541 1.00 56.78 261 ILE A O 1
ATOM 2059 N N . VAL A 1 262 ? -15.333 18.083 28.995 1.00 54.09 262 VAL A N 1
ATOM 2060 C CA . VAL A 1 262 ? -15.041 17.837 27.586 1.00 54.09 262 VAL A CA 1
ATOM 2061 C C . VAL A 1 262 ? -15.475 19.074 26.807 1.00 54.09 262 VAL A C 1
ATOM 2063 O O . VAL A 1 262 ? -16.670 19.301 26.629 1.00 54.09 262 VAL A O 1
ATOM 2066 N N . GLN A 1 263 ? -14.531 19.910 26.371 1.00 49.53 263 GLN A N 1
ATOM 2067 C CA . GLN A 1 263 ? -14.838 20.993 25.431 1.00 49.53 263 GLN A CA 1
ATOM 2068 C C . GLN A 1 263 ? -14.983 20.395 24.022 1.00 49.53 263 GLN A C 1
ATOM 2070 O O . GLN A 1 263 ? -14.036 19.832 23.475 1.00 49.53 263 GLN A O 1
ATOM 2075 N N . TYR A 1 264 ? -16.192 20.456 23.457 1.00 56.31 264 TYR A N 1
ATOM 2076 C CA . TYR A 1 264 ? -16.564 19.745 22.229 1.00 56.31 264 TYR A CA 1
ATOM 2077 C C . TYR A 1 264 ? -16.407 20.601 20.967 1.00 56.31 264 TYR A C 1
ATOM 2079 O O . TYR A 1 264 ? -17.155 21.556 20.784 1.00 56.31 264 TYR A O 1
ATOM 2087 N N . PHE A 1 265 ? -15.538 20.167 20.047 1.00 52.44 265 PHE A N 1
ATOM 2088 C CA . PHE A 1 265 ? -15.598 20.534 18.619 1.00 52.44 265 PHE A CA 1
ATOM 2089 C C . PHE A 1 265 ? -15.296 19.358 17.656 1.00 52.44 265 PHE A C 1
ATOM 2091 O O . PHE A 1 265 ? -15.361 19.546 16.444 1.00 52.44 265 PHE A O 1
ATOM 2098 N N . SER A 1 266 ? -15.028 18.140 18.159 1.00 54.03 266 SER A N 1
ATOM 2099 C CA . SER A 1 266 ? -14.638 16.965 17.349 1.00 54.03 266 SER A CA 1
ATOM 2100 C C . SER A 1 266 ? -15.365 15.678 17.783 1.00 54.03 266 SER A C 1
ATOM 2102 O O . SER A 1 266 ? -15.778 15.587 18.942 1.00 54.03 266 SER A O 1
ATOM 2104 N N . PRO A 1 267 ? -15.519 14.667 16.898 1.00 63.56 267 PRO A N 1
ATOM 2105 C CA . PRO A 1 267 ? -16.056 13.356 17.271 1.00 63.56 267 PRO A CA 1
ATOM 2106 C C . PRO A 1 267 ? -15.196 12.712 18.368 1.00 63.56 267 PRO A C 1
ATOM 2108 O O . PRO A 1 267 ? -13.975 12.655 18.235 1.00 63.56 267 PRO A O 1
ATOM 2111 N N . ILE A 1 268 ? -15.819 12.221 19.443 1.00 69.00 268 ILE A N 1
ATOM 2112 C CA . ILE A 1 268 ? -15.113 11.470 20.494 1.00 69.00 268 ILE A CA 1
ATOM 2113 C C . ILE A 1 268 ? -14.648 10.112 19.961 1.00 69.00 268 ILE A C 1
ATOM 2115 O O . ILE A 1 268 ? -15.359 9.471 19.186 1.00 69.00 268 ILE A O 1
ATOM 2119 N N . VAL A 1 269 ? -13.483 9.644 20.408 1.00 69.75 269 VAL A N 1
ATOM 2120 C CA . VAL A 1 269 ? -12.892 8.370 19.950 1.00 69.75 269 VAL A CA 1
ATOM 2121 C C . VAL A 1 269 ? -13.795 7.181 20.246 1.00 69.75 269 VAL A C 1
ATOM 2123 O O . VAL A 1 269 ? -13.978 6.297 19.412 1.00 69.75 269 VAL A O 1
ATOM 2126 N N . GLY A 1 270 ? -14.440 7.194 21.409 1.00 75.94 270 GLY A N 1
ATOM 2127 C CA . GLY A 1 270 ? -15.358 6.150 21.833 1.00 75.94 270 GLY A CA 1
ATOM 2128 C C . GLY A 1 270 ? -16.694 6.132 21.093 1.00 75.94 270 GLY A C 1
ATOM 2129 O O . GLY A 1 270 ? -17.521 5.290 21.421 1.00 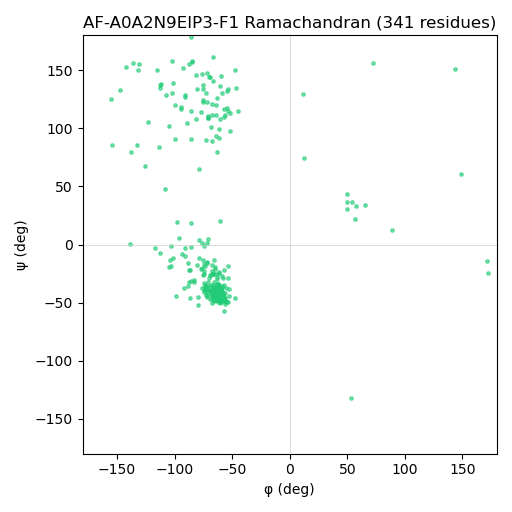75.94 270 GLY A O 1
ATOM 2130 N N . ILE A 1 271 ? -16.963 7.008 20.113 1.00 79.69 271 ILE A N 1
ATOM 2131 C CA . ILE A 1 271 ? -18.295 7.065 19.484 1.00 79.69 271 ILE A CA 1
ATOM 2132 C C . ILE A 1 271 ? -18.672 5.756 18.785 1.00 79.69 271 ILE A C 1
ATOM 2134 O O . ILE A 1 271 ? -19.833 5.351 18.838 1.00 79.69 271 ILE A O 1
ATOM 2138 N N . LYS A 1 272 ? -17.699 5.076 18.161 1.00 81.38 272 LYS A N 1
ATOM 2139 C CA . LYS A 1 272 ? -17.913 3.757 17.550 1.00 81.38 272 LYS A CA 1
ATOM 2140 C C . LYS A 1 272 ? -18.311 2.733 18.613 1.00 81.38 272 LYS A C 1
ATOM 2142 O O . LYS A 1 272 ? -19.335 2.078 18.469 1.00 81.38 272 LYS A O 1
ATOM 2147 N N . PHE A 1 273 ? -17.574 2.699 19.722 1.00 84.06 273 PHE A N 1
ATOM 2148 C CA . PHE A 1 273 ? -17.874 1.846 20.872 1.00 84.06 273 PHE A CA 1
ATOM 2149 C C . PHE A 1 273 ? -19.260 2.131 21.462 1.00 84.06 273 PHE A C 1
ATOM 2151 O O . PHE A 1 273 ? -20.051 1.218 21.639 1.00 84.06 273 PHE A O 1
ATOM 2158 N N . ILE A 1 274 ? -19.609 3.396 21.696 1.00 85.56 274 ILE A N 1
ATOM 2159 C CA . ILE A 1 274 ? -20.914 3.779 22.255 1.00 85.56 274 ILE A CA 1
ATOM 2160 C C . ILE A 1 274 ? -22.065 3.344 21.330 1.00 85.56 274 ILE A C 1
ATOM 2162 O O . ILE A 1 274 ? -23.121 2.914 21.796 1.00 85.56 274 ILE A O 1
ATOM 2166 N N . LYS A 1 275 ? -21.877 3.429 20.008 1.00 85.94 275 LYS A N 1
ATOM 2167 C CA . LYS A 1 275 ? -22.870 2.962 19.031 1.00 85.94 275 LYS A CA 1
ATOM 2168 C C . LYS A 1 275 ? -23.003 1.441 19.009 1.00 85.94 275 LYS A C 1
ATOM 2170 O O . LYS A 1 275 ? -24.129 0.955 18.997 1.00 85.94 275 LYS A O 1
ATOM 2175 N N . GLU A 1 276 ? -21.885 0.721 18.983 1.00 87.06 276 GLU A N 1
ATOM 2176 C CA . GLU A 1 276 ? -21.858 -0.739 18.827 1.00 87.06 276 GLU A CA 1
ATOM 2177 C C . GLU A 1 276 ? -22.167 -1.466 20.145 1.00 87.06 276 GLU A C 1
ATOM 2179 O O . GLU A 1 276 ? -23.098 -2.265 20.199 1.00 87.06 276 GLU A O 1
ATOM 2184 N N . GLU A 1 277 ? -21.463 -1.130 21.226 1.00 86.88 277 GLU A N 1
ATOM 2185 C CA . GLU A 1 277 ? -21.508 -1.852 22.504 1.00 86.88 277 GLU A CA 1
ATOM 2186 C C . GLU A 1 277 ? -22.612 -1.343 23.438 1.00 86.88 277 GLU A C 1
ATOM 2188 O O . GLU A 1 277 ? -23.251 -2.125 24.139 1.00 86.88 277 GLU A O 1
ATOM 2193 N N . TRP A 1 278 ? -22.893 -0.033 23.444 1.00 88.56 278 TRP A N 1
ATOM 2194 C CA . TRP A 1 278 ? -24.008 0.532 24.232 1.00 88.56 278 TRP A CA 1
ATOM 2195 C C . TRP A 1 278 ? -25.281 0.728 23.413 1.00 88.56 278 TRP A C 1
ATOM 2197 O O . TRP A 1 278 ? -26.271 1.264 23.915 1.00 88.56 278 TRP A O 1
ATOM 2207 N N . ASN A 1 279 ? -25.275 0.276 22.155 1.00 87.69 279 ASN A N 1
ATOM 2208 C CA . ASN A 1 279 ? -26.428 0.303 21.260 1.00 87.69 279 ASN A CA 1
ATOM 2209 C C . ASN A 1 279 ? -27.041 1.713 21.117 1.00 87.69 279 ASN A C 1
ATOM 2211 O O . ASN A 1 279 ? -28.264 1.884 21.045 1.00 87.69 279 ASN A O 1
ATOM 2215 N N . PHE A 1 280 ? -26.197 2.753 21.109 1.00 87.69 280 PHE A N 1
ATOM 2216 C CA . PHE A 1 280 ? -26.643 4.134 20.959 1.00 87.69 280 PHE A CA 1
ATOM 2217 C C . PHE A 1 280 ? -27.141 4.403 19.531 1.00 87.69 280 PHE A C 1
ATOM 2219 O O . PHE A 1 280 ? -26.365 4.521 18.583 1.00 87.69 280 PHE A O 1
ATOM 2226 N N . LYS A 1 281 ? -28.461 4.563 19.382 1.00 88.94 281 LYS A N 1
ATOM 2227 C CA . LYS A 1 281 ? -29.140 4.834 18.098 1.00 88.94 281 LYS A CA 1
ATOM 2228 C C . LYS A 1 281 ? -29.664 6.270 17.997 1.00 88.94 281 LYS A C 1
ATOM 2230 O O . LYS A 1 281 ? -30.834 6.472 17.681 1.00 88.94 281 LYS A O 1
ATOM 2235 N N . ASN A 1 282 ? -28.835 7.263 18.332 1.00 85.81 282 ASN A N 1
ATOM 2236 C CA . ASN A 1 282 ? -29.222 8.685 18.399 1.00 85.81 282 ASN A CA 1
ATOM 2237 C C . ASN A 1 282 ? -30.403 8.971 19.350 1.00 85.81 282 ASN A C 1
ATOM 2239 O O . ASN A 1 282 ? -31.096 9.978 19.215 1.00 85.81 282 ASN A O 1
ATOM 2243 N N . LYS A 1 283 ? -30.642 8.080 20.316 1.00 86.81 283 LYS A N 1
ATOM 2244 C CA . LYS A 1 283 ? -31.616 8.264 21.394 1.00 86.81 283 LYS A CA 1
ATOM 2245 C C . LYS A 1 283 ? -30.850 8.409 22.704 1.00 86.81 283 LYS A C 1
ATOM 2247 O O . LYS A 1 283 ? -29.903 7.646 22.895 1.00 86.81 283 LYS A O 1
ATOM 2252 N N . PRO A 1 284 ? -31.236 9.337 23.596 1.00 88.38 284 PRO A N 1
ATOM 2253 C CA . PRO A 1 284 ? -30.598 9.456 24.899 1.00 88.38 284 PRO A CA 1
ATOM 2254 C C . PRO A 1 284 ? -30.603 8.110 25.630 1.00 88.38 284 PRO A C 1
ATOM 2256 O O . PRO A 1 284 ? -31.628 7.428 25.668 1.00 88.38 284 PRO A O 1
ATOM 2259 N N . ILE A 1 285 ? -29.459 7.750 26.199 1.00 93.25 285 ILE A N 1
ATOM 2260 C CA . ILE A 1 285 ? -29.278 6.588 27.070 1.00 93.25 285 ILE A CA 1
ATOM 2261 C C . ILE A 1 285 ? -28.537 7.041 28.325 1.00 93.25 285 ILE A C 1
ATOM 2263 O O . ILE A 1 285 ? -27.814 8.038 28.290 1.00 93.25 285 ILE A O 1
ATOM 2267 N N . VAL A 1 286 ? -28.715 6.314 29.426 1.00 92.06 286 VAL A N 1
ATOM 2268 C CA . VAL A 1 286 ? -27.961 6.538 30.668 1.00 92.06 286 VAL A CA 1
ATOM 2269 C C . VAL A 1 286 ? -27.267 5.236 31.035 1.00 92.06 286 VAL A C 1
ATOM 2271 O O . VAL A 1 286 ? -27.922 4.298 31.478 1.00 92.06 286 VAL A O 1
ATOM 2274 N N . VAL A 1 287 ? -25.956 5.167 30.825 1.00 92.31 287 VAL A N 1
ATOM 2275 C CA . VAL A 1 287 ? -25.150 3.997 31.196 1.00 92.31 287 VAL A CA 1
ATOM 2276 C C . VAL A 1 287 ? -24.629 4.189 32.614 1.00 92.31 287 VAL A C 1
ATOM 2278 O O . VAL A 1 287 ? -24.053 5.231 32.922 1.00 92.31 287 VAL A O 1
ATOM 2281 N N . VAL A 1 288 ? -24.838 3.196 33.476 1.00 92.31 288 VAL A N 1
ATOM 2282 C CA . VAL A 1 288 ? -24.401 3.222 34.878 1.00 92.31 288 VAL A CA 1
ATOM 2283 C C . VAL A 1 288 ? -23.149 2.371 35.020 1.00 92.31 288 VAL A C 1
ATOM 2285 O O . VAL A 1 288 ? -23.117 1.230 34.556 1.00 92.31 288 VAL A O 1
ATOM 2288 N N . MET A 1 289 ? -22.121 2.928 35.659 1.00 90.19 289 MET A N 1
ATOM 2289 C CA . MET A 1 289 ? -20.850 2.258 35.929 1.00 90.19 289 MET A CA 1
ATOM 2290 C C . MET A 1 289 ? -20.426 2.435 37.383 1.00 90.19 289 MET A C 1
ATOM 2292 O O . MET A 1 289 ? -20.682 3.479 37.985 1.00 90.19 289 MET A O 1
ATOM 2296 N N . ASN A 1 290 ? -19.699 1.454 37.916 1.00 88.88 290 ASN A N 1
ATOM 2297 C CA . ASN A 1 290 ? -19.058 1.571 39.225 1.00 88.88 290 ASN A CA 1
ATOM 2298 C C . ASN A 1 290 ? -17.681 2.245 39.165 1.00 88.88 290 ASN A C 1
ATOM 2300 O O . ASN A 1 290 ? -17.172 2.589 38.101 1.00 88.88 290 ASN A O 1
ATOM 2304 N N . ARG A 1 291 ? -17.043 2.409 40.334 1.00 86.12 291 ARG A N 1
ATOM 2305 C CA . ARG A 1 291 ? -15.735 3.078 40.480 1.00 86.12 291 ARG A CA 1
ATOM 2306 C C . ARG A 1 291 ? -14.596 2.399 39.717 1.00 86.12 291 ARG A C 1
ATOM 2308 O O . ARG A 1 291 ? -13.625 3.066 39.372 1.00 86.12 291 ARG A O 1
ATOM 2315 N N . GLN A 1 292 ? -14.710 1.102 39.448 1.00 85.81 292 GLN A N 1
ATOM 2316 C CA . GLN A 1 292 ? -13.749 0.361 38.638 1.00 85.81 292 GLN A CA 1
ATOM 2317 C C . GLN A 1 292 ? -13.964 0.596 37.137 1.00 85.81 292 GLN A C 1
ATOM 2319 O O . GLN A 1 292 ? -13.092 0.253 36.359 1.00 85.81 292 GLN A O 1
ATOM 2324 N N . GLY A 1 293 ? -15.083 1.203 36.720 1.00 84.25 293 GLY A N 1
ATOM 2325 C CA . GLY A 1 293 ? -15.436 1.415 35.313 1.00 84.25 293 GLY A CA 1
ATOM 2326 C C . GLY A 1 293 ? -16.213 0.253 34.689 1.00 84.25 293 GLY A C 1
ATOM 2327 O O . GLY A 1 293 ? -16.370 0.204 33.471 1.00 84.25 293 GLY A O 1
ATOM 2328 N N . LYS A 1 294 ? -16.716 -0.686 35.502 1.00 88.50 294 LYS A N 1
ATOM 2329 C CA . LYS A 1 294 ? -17.574 -1.780 35.034 1.00 88.50 294 LYS A CA 1
ATOM 2330 C C . LYS A 1 294 ? -19.008 -1.280 34.872 1.00 88.50 294 LYS A C 1
ATOM 2332 O O . LYS A 1 294 ? -19.538 -0.644 35.781 1.00 88.50 294 LYS A O 1
ATOM 2337 N N . VAL A 1 295 ? -19.641 -1.616 33.747 1.00 90.75 295 VAL A N 1
ATOM 2338 C CA . VAL A 1 295 ? -21.061 -1.328 33.492 1.00 90.75 295 VAL A CA 1
ATOM 2339 C C . VAL A 1 295 ? -21.936 -2.155 34.438 1.00 90.75 295 VAL A C 1
ATOM 2341 O O . VAL A 1 295 ? -21.870 -3.383 34.438 1.00 90.75 295 VAL A O 1
ATOM 2344 N N . GLU A 1 296 ? -22.753 -1.473 35.238 1.00 93.25 296 GLU A N 1
ATOM 2345 C CA . GLU A 1 296 ? -23.728 -2.070 36.163 1.00 93.25 296 GLU A CA 1
ATOM 2346 C C . GLU A 1 296 ? -25.163 -1.995 35.641 1.00 93.25 296 GLU A C 1
ATOM 2348 O O . GLU A 1 296 ? -26.026 -2.731 36.117 1.00 93.25 296 GLU A O 1
ATOM 2353 N N . HIS A 1 297 ? -25.416 -1.109 34.673 1.00 93.75 297 HIS A N 1
ATOM 2354 C CA . HIS A 1 297 ? -26.676 -1.052 33.945 1.00 93.75 297 HIS A CA 1
ATOM 2355 C C . HIS A 1 297 ? -26.474 -0.403 32.560 1.00 93.75 297 HIS A C 1
ATOM 2357 O O . HIS A 1 297 ? -26.001 0.735 32.483 1.00 93.75 297 HIS A O 1
ATOM 2363 N N . PRO A 1 298 ? -26.863 -1.059 31.449 1.00 91.25 298 PRO A N 1
ATOM 2364 C CA . PRO A 1 298 ? -26.606 -0.559 30.095 1.00 91.25 298 PRO A CA 1
ATOM 2365 C C . PRO A 1 298 ? -27.521 0.602 29.673 1.00 91.25 298 PRO A C 1
ATOM 2367 O O . PRO A 1 298 ? -27.133 1.401 28.829 1.00 91.25 298 PRO A O 1
ATOM 2370 N N . ASN A 1 299 ? -28.735 0.725 30.231 1.00 94.56 299 ASN A N 1
ATOM 2371 C CA . ASN A 1 299 ? -29.594 1.898 30.009 1.00 94.56 299 ASN A CA 1
ATOM 2372 C C . ASN A 1 299 ? -30.610 2.186 31.141 1.00 94.56 299 ASN A C 1
ATOM 2374 O O . ASN A 1 299 ? -31.778 1.798 31.063 1.00 94.56 299 ASN A O 1
ATOM 2378 N N . ALA A 1 300 ? -30.189 2.917 32.170 1.00 94.81 300 ALA A N 1
ATOM 2379 C CA . ALA A 1 300 ? -30.997 3.280 33.337 1.00 94.81 300 ALA A CA 1
ATOM 2380 C C . ALA A 1 300 ? -32.016 4.407 33.080 1.00 94.81 300 ALA A C 1
ATOM 2382 O O . ALA A 1 300 ? -32.738 4.818 33.990 1.00 94.81 300 ALA A O 1
ATOM 2383 N N . LEU A 1 301 ? -32.110 4.928 31.849 1.00 93.94 301 LEU A N 1
ATOM 2384 C CA . LEU A 1 301 ? -33.012 6.040 31.541 1.00 93.94 301 LEU A CA 1
ATOM 2385 C C . LEU A 1 301 ? -34.474 5.698 31.853 1.00 93.94 301 LEU A C 1
ATOM 2387 O O . LEU A 1 301 ? -35.235 6.559 32.293 1.00 93.94 301 LEU A O 1
ATOM 2391 N N . HIS A 1 302 ? -34.870 4.445 31.628 1.00 91.50 302 HIS A N 1
ATOM 2392 C CA . HIS A 1 302 ? -36.216 3.989 31.946 1.00 91.50 302 HIS A CA 1
ATOM 2393 C C . HIS A 1 302 ? -36.444 3.958 33.469 1.00 91.50 302 HIS A C 1
ATOM 2395 O O . HIS A 1 302 ? -37.481 4.434 33.927 1.00 91.50 302 HIS A O 1
ATOM 2401 N N . MET A 1 303 ? -35.453 3.515 34.254 1.00 93.62 303 MET A N 1
ATOM 2402 C CA . MET A 1 303 ? -35.564 3.458 35.712 1.00 93.62 303 MET A CA 1
ATOM 2403 C C . MET A 1 303 ? -35.798 4.843 36.313 1.00 93.62 303 MET A C 1
ATOM 2405 O O . MET A 1 303 ? -36.668 5.024 37.162 1.00 93.62 303 MET A O 1
ATOM 2409 N N . ILE A 1 304 ? -35.051 5.836 35.818 1.00 92.50 304 ILE A N 1
ATOM 2410 C CA . ILE A 1 304 ? -35.169 7.237 36.237 1.00 92.50 304 ILE A CA 1
ATOM 2411 C C . ILE A 1 304 ? -36.577 7.771 35.949 1.00 92.50 304 ILE A C 1
ATOM 2413 O O . ILE A 1 304 ? -37.138 8.497 36.765 1.00 92.50 304 ILE A O 1
ATOM 2417 N N . ARG A 1 305 ? -37.165 7.407 34.804 1.00 90.50 305 ARG A N 1
ATOM 2418 C CA . ARG A 1 305 ? -38.502 7.873 34.406 1.00 90.50 305 ARG A CA 1
ATOM 2419 C C . ARG A 1 305 ? -39.629 7.219 35.198 1.00 90.50 305 ARG A C 1
ATOM 2421 O O . ARG A 1 305 ? -40.605 7.895 35.493 1.00 90.50 305 ARG A O 1
ATOM 2428 N N . VAL A 1 306 ? -39.513 5.926 35.498 1.00 92.06 306 VAL A N 1
ATOM 2429 C CA . VAL A 1 306 ? -40.588 5.150 36.137 1.00 92.06 306 VAL A CA 1
ATOM 2430 C C . VAL A 1 306 ? -40.537 5.265 37.659 1.00 92.06 306 VAL A C 1
ATOM 2432 O O . VAL A 1 306 ? -41.560 5.504 38.292 1.00 92.06 306 VAL A O 1
ATOM 2435 N N . TRP A 1 307 ? -39.353 5.120 38.256 1.00 91.81 307 TRP A N 1
ATOM 2436 C CA . TRP A 1 307 ? -39.196 5.016 39.711 1.00 91.81 307 TRP A CA 1
ATOM 2437 C C . TRP A 1 307 ? -38.466 6.211 40.338 1.00 91.81 307 TRP A C 1
ATOM 2439 O O . TRP A 1 307 ? -38.403 6.318 41.566 1.00 91.81 307 TRP A O 1
ATOM 2449 N N . GLY A 1 308 ? -37.917 7.123 39.528 1.00 91.31 308 GLY A N 1
ATOM 2450 C CA . GLY A 1 308 ? -37.169 8.279 40.019 1.00 91.31 308 GLY A CA 1
ATOM 2451 C C . GLY A 1 308 ? -36.051 7.862 40.976 1.00 91.31 308 GLY A C 1
ATOM 2452 O O . GLY A 1 308 ? -35.308 6.917 40.721 1.00 91.31 308 GLY A O 1
ATOM 2453 N N . MET A 1 309 ? -35.960 8.534 42.125 1.00 91.75 309 MET A N 1
ATOM 2454 C CA . MET A 1 309 ? -34.942 8.245 43.142 1.00 91.75 309 MET A CA 1
ATOM 2455 C C . MET A 1 309 ? -35.112 6.886 43.837 1.00 91.75 309 MET A C 1
ATOM 2457 O O . MET A 1 309 ? -34.142 6.389 44.403 1.00 91.75 309 MET A O 1
ATOM 2461 N N . LYS A 1 310 ? -36.294 6.249 43.772 1.00 89.94 310 LYS A N 1
ATOM 2462 C CA . LYS A 1 310 ? -36.510 4.912 44.363 1.00 89.94 310 LYS A CA 1
ATOM 2463 C C . LYS A 1 310 ? -35.660 3.833 43.674 1.00 89.94 310 LYS A C 1
ATOM 2465 O O . LYS A 1 310 ? -35.443 2.777 44.255 1.00 89.94 310 LYS A O 1
ATOM 2470 N N . ALA A 1 311 ? -35.181 4.103 42.458 1.00 92.12 311 ALA A N 1
ATOM 2471 C CA . ALA A 1 311 ? -34.334 3.205 41.685 1.00 92.12 311 ALA A CA 1
ATOM 2472 C C . ALA A 1 311 ? -32.827 3.396 41.896 1.00 92.12 311 ALA A C 1
ATOM 2474 O O . ALA A 1 311 ? -32.061 2.620 41.335 1.00 92.12 311 ALA A O 1
ATOM 2475 N N . PHE A 1 312 ? -32.376 4.369 42.694 1.00 91.56 312 PHE A N 1
ATOM 2476 C CA . PHE A 1 312 ? -30.952 4.521 43.020 1.00 91.56 312 PHE A CA 1
ATOM 2477 C C . PHE A 1 312 ? -30.419 3.264 43.749 1.00 91.56 312 PHE A C 1
ATOM 2479 O O . PHE A 1 312 ? -31.099 2.791 44.662 1.00 91.56 312 PHE A O 1
ATOM 2486 N N . PRO A 1 313 ? -29.219 2.723 43.427 1.00 93.81 313 PRO A N 1
ATOM 2487 C CA . PRO A 1 313 ? -28.155 3.242 42.545 1.00 93.81 313 PRO A CA 1
ATOM 2488 C C . PRO A 1 313 ? -28.278 2.939 41.036 1.00 93.81 313 PRO A C 1
ATOM 2490 O O . PRO A 1 313 ? -27.301 3.079 40.308 1.00 93.81 313 PRO A O 1
ATOM 2493 N N . PHE A 1 314 ? -29.463 2.580 40.545 1.00 94.50 314 PHE A N 1
ATOM 2494 C CA . PHE A 1 314 ? -29.769 2.341 39.127 1.00 94.50 314 PHE A CA 1
ATOM 2495 C C . PHE A 1 314 ? -29.034 1.143 38.507 1.00 94.50 314 PHE A C 1
ATOM 2497 O O . PHE A 1 314 ? -28.678 1.161 37.332 1.00 94.50 314 PHE A O 1
ATOM 2504 N N . THR A 1 315 ? -28.798 0.098 39.300 1.00 94.81 315 THR A N 1
ATOM 2505 C CA . THR A 1 315 ? -28.183 -1.159 38.853 1.00 94.81 315 THR A CA 1
ATOM 2506 C C . THR A 1 315 ? -29.238 -2.131 38.330 1.00 94.81 315 THR A C 1
ATOM 2508 O O . THR A 1 315 ? -30.392 -2.087 38.757 1.00 94.81 315 THR A O 1
ATOM 2511 N N . THR A 1 316 ? -28.851 -3.067 37.458 1.00 93.19 316 THR A N 1
ATOM 2512 C CA . THR A 1 316 ? -29.776 -4.104 36.949 1.00 93.19 316 THR A CA 1
ATOM 2513 C C . THR A 1 316 ? -30.410 -4.928 38.079 1.00 93.19 316 THR A C 1
ATOM 2515 O O . THR A 1 316 ? -31.593 -5.239 38.039 1.00 93.19 316 THR A O 1
ATOM 2518 N N . THR A 1 317 ? -29.677 -5.181 39.167 1.00 92.44 317 THR A N 1
ATOM 2519 C CA . THR A 1 317 ? -30.221 -5.861 40.358 1.00 92.44 317 THR A CA 1
ATOM 2520 C C . THR A 1 317 ? -31.366 -5.090 41.025 1.00 92.44 317 THR A C 1
ATOM 2522 O O . THR A 1 317 ? -32.307 -5.689 41.546 1.00 92.44 317 THR A O 1
ATOM 2525 N N . VAL A 1 318 ? -31.310 -3.755 41.014 1.00 92.62 318 VAL A N 1
ATOM 2526 C CA . VAL A 1 318 ? -32.382 -2.910 41.554 1.00 92.62 318 VAL A CA 1
ATOM 2527 C C . VAL A 1 318 ? -33.578 -2.902 40.609 1.00 92.62 318 VAL A C 1
ATOM 2529 O O . VAL A 1 318 ? -34.708 -3.006 41.084 1.00 92.62 318 VAL A O 1
ATOM 2532 N N . GLU A 1 319 ? -33.344 -2.839 39.296 1.00 92.06 319 GLU A N 1
ATOM 2533 C CA . GLU A 1 319 ? -34.391 -2.928 38.268 1.00 92.06 319 GLU A CA 1
ATOM 2534 C C . GLU A 1 319 ? -35.211 -4.216 38.424 1.00 92.06 319 GLU A C 1
ATOM 2536 O O . GLU A 1 319 ? -36.438 -4.161 38.525 1.00 92.06 319 GLU A O 1
ATOM 2541 N N . GLU A 1 320 ? -34.540 -5.363 38.549 1.00 91.12 320 GLU A N 1
ATOM 2542 C CA . GLU A 1 320 ? -35.178 -6.663 38.786 1.00 91.12 320 GLU A CA 1
ATOM 2543 C C . GLU A 1 320 ? -36.021 -6.654 40.071 1.00 91.12 320 GLU A C 1
ATOM 2545 O O . GLU A 1 320 ? -37.162 -7.119 40.088 1.00 91.12 320 GLU A O 1
ATOM 2550 N N . SER A 1 321 ? -35.497 -6.073 41.157 1.00 90.38 321 SER A N 1
ATOM 2551 C CA . SER A 1 321 ? -36.211 -6.004 42.438 1.00 90.38 321 SER A CA 1
ATOM 2552 C C . SER A 1 321 ? -37.463 -5.120 42.391 1.00 90.38 321 SER A C 1
ATOM 2554 O O . SER A 1 321 ? -38.473 -5.445 43.019 1.00 90.38 321 SER A O 1
ATOM 2556 N N . LEU A 1 322 ? -37.414 -4.010 41.649 1.00 89.06 322 LEU A N 1
ATOM 2557 C CA . LEU A 1 322 ? -38.530 -3.078 41.512 1.00 89.06 322 LEU A CA 1
ATOM 2558 C C . LEU A 1 322 ? -39.601 -3.627 40.579 1.00 89.06 322 LEU A C 1
ATOM 2560 O O . LEU A 1 322 ? -40.783 -3.476 40.872 1.00 89.06 322 LEU A O 1
ATOM 2564 N N . THR A 1 323 ? -39.195 -4.312 39.515 1.00 84.12 323 THR A N 1
ATOM 2565 C CA . THR A 1 323 ? -40.114 -4.941 38.563 1.00 84.12 323 THR A CA 1
ATOM 2566 C C . THR A 1 323 ? -40.899 -6.066 39.245 1.00 84.12 323 THR A C 1
ATOM 2568 O O . THR A 1 323 ? -42.128 -6.048 39.248 1.00 84.12 323 THR A O 1
ATOM 2571 N N . ASN A 1 324 ? -40.213 -6.943 39.988 1.00 78.94 324 ASN A N 1
ATOM 2572 C CA . ASN A 1 324 ? -40.852 -8.027 40.745 1.00 78.94 324 ASN A CA 1
ATOM 2573 C C . ASN A 1 324 ? -41.798 -7.534 41.860 1.00 78.94 324 ASN A C 1
ATOM 2575 O O . ASN A 1 324 ? -42.728 -8.241 42.245 1.00 78.94 324 ASN A O 1
ATOM 2579 N N . ARG A 1 325 ? -41.588 -6.323 42.398 1.00 65.62 325 ARG A N 1
ATOM 2580 C CA . ARG A 1 325 ? -42.506 -5.709 43.377 1.00 65.62 325 ARG A CA 1
ATOM 2581 C C . ARG A 1 325 ? -43.799 -5.186 42.758 1.00 65.62 325 ARG A C 1
ATOM 2583 O O . ARG A 1 325 ? -44.768 -5.014 43.492 1.00 65.62 325 ARG A O 1
ATOM 2590 N N . VAL A 1 326 ? -43.806 -4.893 41.460 1.00 57.41 326 VAL A N 1
ATOM 2591 C CA . VAL A 1 326 ? -44.981 -4.375 40.746 1.00 57.41 326 VAL A CA 1
ATOM 2592 C C . VAL A 1 326 ? -45.882 -5.521 40.271 1.00 57.41 326 VAL A C 1
ATOM 2594 O O . VAL A 1 326 ? -47.101 -5.372 40.305 1.00 57.41 326 VAL A O 1
ATOM 2597 N N . ASP A 1 327 ? -45.311 -6.688 39.954 1.00 54.19 327 ASP A N 1
ATOM 2598 C CA . ASP A 1 327 ? -46.071 -7.901 39.598 1.00 54.19 327 ASP A CA 1
ATOM 2599 C C . ASP A 1 327 ? -46.758 -8.566 40.813 1.00 54.19 327 ASP A C 1
ATOM 2601 O O . ASP A 1 327 ? -47.729 -9.313 40.671 1.00 54.19 327 ASP A O 1
ATOM 2605 N N . GLY A 1 328 ? -46.313 -8.245 42.033 1.00 46.25 328 GLY A N 1
ATOM 2606 C CA . GLY A 1 328 ? -47.017 -8.544 43.280 1.00 46.25 328 GLY A CA 1
ATOM 2607 C C . GLY A 1 328 ? -48.035 -7.452 43.622 1.00 46.25 328 GLY A C 1
ATOM 2608 O O . GLY A 1 328 ? -47.704 -6.483 44.302 1.00 46.25 328 GLY A O 1
ATOM 2609 N N . ILE A 1 329 ? -49.279 -7.603 43.161 1.00 46.78 329 ILE A N 1
ATOM 2610 C CA . ILE A 1 329 ? -50.412 -6.702 43.445 1.00 46.78 329 ILE A CA 1
ATOM 2611 C C . ILE A 1 329 ? -50.467 -6.338 44.944 1.00 46.78 329 ILE A C 1
ATOM 2613 O O . ILE A 1 329 ? -50.738 -7.189 45.789 1.00 46.78 329 ILE A O 1
ATOM 2617 N N . GLY A 1 330 ? -50.252 -5.056 45.269 1.00 45.28 330 GLY A N 1
ATOM 2618 C CA . GLY A 1 330 ? -50.492 -4.532 46.621 1.00 45.28 330 GLY A CA 1
ATOM 2619 C C . GLY A 1 330 ? -50.034 -3.097 46.908 1.00 45.28 330 GLY A C 1
ATOM 2620 O O . GLY A 1 330 ? -50.600 -2.457 47.787 1.00 45.28 330 GLY A O 1
ATOM 2621 N N . SER A 1 331 ? -49.056 -2.544 46.184 1.00 46.12 331 SER A N 1
ATOM 2622 C CA . SER A 1 331 ? -48.451 -1.244 46.556 1.00 46.12 331 SER A CA 1
ATOM 2623 C C . SER A 1 331 ? -48.889 -0.040 45.707 1.00 46.12 331 SER A C 1
ATOM 2625 O O . SER A 1 331 ? -48.711 1.100 46.133 1.00 46.12 331 SER A O 1
ATOM 2627 N N . ILE A 1 332 ? -49.549 -0.261 44.562 1.00 48.41 332 ILE A N 1
ATOM 2628 C CA . ILE A 1 332 ? -49.999 0.813 43.649 1.00 48.41 332 ILE A CA 1
ATOM 2629 C C . ILE A 1 332 ? -51.108 1.687 44.275 1.00 48.41 332 ILE A C 1
ATOM 2631 O O . ILE A 1 332 ? -51.256 2.854 43.920 1.00 48.41 332 ILE A O 1
ATOM 2635 N N . TRP A 1 333 ? -51.843 1.176 45.268 1.00 46.78 333 TRP A N 1
ATOM 2636 C CA . TRP A 1 333 ? -52.862 1.961 45.979 1.00 46.78 333 TRP A CA 1
ATOM 2637 C C . TRP A 1 333 ? -52.293 2.966 46.994 1.00 46.78 333 TRP A C 1
ATOM 2639 O O . TRP A 1 333 ? -52.984 3.922 47.333 1.00 46.78 333 TRP A O 1
ATOM 2649 N N . PHE A 1 334 ? -51.049 2.803 47.459 1.00 47.09 334 PHE A N 1
ATOM 2650 C CA . PHE A 1 334 ? -50.477 3.693 48.480 1.00 47.09 334 PHE A CA 1
ATOM 2651 C C . PHE A 1 334 ? -49.807 4.947 47.892 1.00 47.09 334 PHE A C 1
ATOM 2653 O O . PHE A 1 334 ? -49.873 6.010 48.505 1.00 47.09 334 PHE A O 1
ATOM 2660 N N . ASP A 1 335 ? -49.213 4.857 46.695 1.00 44.91 335 ASP A N 1
ATOM 2661 C CA . ASP A 1 335 ? -48.487 5.984 46.083 1.00 44.91 335 ASP A CA 1
ATOM 2662 C C . ASP A 1 335 ? -49.418 6.969 45.333 1.00 44.91 335 ASP A C 1
ATOM 2664 O O . ASP A 1 335 ? -49.159 8.172 45.328 1.00 44.91 335 ASP A O 1
ATOM 2668 N N . LEU A 1 336 ? -50.547 6.515 44.763 1.00 45.19 336 LEU A N 1
ATOM 2669 C CA . LEU A 1 336 ? -51.517 7.414 44.104 1.00 45.19 336 LEU A CA 1
ATOM 2670 C C . LEU A 1 336 ? -52.271 8.320 45.095 1.00 45.19 336 LEU A C 1
ATOM 2672 O O . LEU A 1 336 ? -52.665 9.428 44.732 1.00 45.19 336 LEU A O 1
ATOM 2676 N N . ALA A 1 337 ? -52.420 7.898 46.354 1.00 47.09 337 ALA A N 1
ATOM 2677 C CA . ALA A 1 337 ? -53.088 8.680 47.397 1.00 47.09 337 ALA A CA 1
ATOM 2678 C C . ALA A 1 337 ? -52.247 9.864 47.919 1.00 47.09 337 ALA A C 1
ATOM 2680 O O . ALA A 1 337 ? -52.800 10.779 48.523 1.00 47.09 337 ALA A O 1
ATOM 2681 N N . GLN A 1 338 ? -50.929 9.888 47.671 1.00 49.75 338 GLN A N 1
ATOM 2682 C CA . GLN A 1 338 ? -50.056 11.007 48.062 1.00 49.75 338 GLN A CA 1
ATOM 2683 C C . GLN A 1 338 ? -49.860 12.057 46.956 1.00 49.75 338 GLN A C 1
ATOM 2685 O O . GLN A 1 338 ? -49.297 13.117 47.221 1.00 49.75 338 GLN A O 1
ATOM 2690 N N . MET A 1 339 ? -50.331 11.798 45.730 1.00 44.34 339 MET A N 1
ATOM 2691 C CA . MET A 1 339 ? -50.120 12.693 44.584 1.00 44.34 339 MET A CA 1
ATOM 2692 C C . MET A 1 339 ? -51.231 13.739 44.384 1.00 44.34 339 MET A C 1
ATOM 2694 O O . MET A 1 339 ? -51.042 14.674 43.612 1.00 44.34 339 MET A O 1
ATOM 2698 N N . PHE A 1 340 ? -52.352 13.630 45.105 1.00 49.50 340 PHE A N 1
ATOM 2699 C CA . PHE A 1 340 ? -53.435 14.619 45.082 1.00 49.50 340 PHE A CA 1
ATOM 2700 C C . PHE A 1 340 ? -53.893 14.978 46.507 1.00 49.50 340 PHE A C 1
ATOM 2702 O O . PHE A 1 340 ? -54.869 14.406 46.994 1.00 49.50 340 PHE A O 1
ATOM 2709 N N . PRO A 1 341 ? -53.246 15.937 47.197 1.00 38.41 341 PRO A N 1
ATOM 2710 C CA . PRO A 1 341 ? -53.927 16.646 48.266 1.00 38.41 341 PRO A CA 1
ATOM 2711 C C . PRO A 1 341 ? -55.022 17.496 47.611 1.00 38.41 341 PRO A C 1
ATOM 2713 O O . PRO A 1 341 ? -54.723 18.416 46.851 1.00 38.41 341 PRO A O 1
ATOM 2716 N N . LEU A 1 342 ? -56.281 17.123 47.849 1.00 39.62 342 LEU A N 1
ATOM 2717 C CA . LEU A 1 342 ? -57.462 17.892 47.457 1.00 39.62 342 LEU A CA 1
ATOM 2718 C C . LEU A 1 342 ? -57.306 19.334 47.965 1.00 39.62 342 LEU A C 1
ATOM 2720 O O . LEU A 1 342 ? -57.264 19.559 49.176 1.00 39.62 342 LEU A O 1
ATOM 2724 N N . GLY A 1 343 ? -57.167 20.270 47.025 1.00 38.00 343 GLY A N 1
ATOM 2725 C CA . GLY A 1 343 ? -57.382 21.701 47.232 1.00 38.00 343 GLY A CA 1
ATOM 2726 C C . GLY A 1 343 ? -58.834 22.066 46.988 1.00 38.00 343 GLY A C 1
ATOM 2727 O O . GLY A 1 343 ? -59.469 21.381 46.150 1.00 38.00 343 GLY A O 1
#

Solvent-accessible surface area (backbone atoms only — not comparable to full-atom values): 20061 Å² total; per-residue (Å²): 141,86,81,84,84,81,80,78,76,80,76,75,75,74,76,78,89,82,82,80,72,62,61,70,56,32,53,52,50,35,62,62,43,50,94,54,69,69,49,68,68,51,28,52,54,42,38,52,52,51,51,60,77,38,57,93,50,55,66,70,54,44,38,50,50,51,52,49,16,50,49,54,58,51,47,55,46,51,53,63,47,63,58,78,84,80,51,70,65,59,51,54,50,30,58,73,70,54,40,56,81,53,75,82,52,79,62,57,68,77,43,47,64,60,52,51,53,43,53,53,48,53,51,52,32,49,54,40,52,51,51,52,55,50,53,60,65,56,54,80,66,38,51,87,72,27,59,52,45,51,72,51,60,74,40,45,68,61,52,38,48,47,34,42,31,42,52,38,43,42,45,32,30,49,51,24,64,57,69,71,46,93,68,66,41,83,55,66,68,50,49,54,54,40,52,52,47,39,54,51,51,52,53,44,53,51,50,33,52,52,41,47,52,54,49,52,52,51,53,51,46,53,56,47,60,73,65,39,76,39,32,66,60,51,52,45,53,36,55,41,89,56,94,78,75,61,71,38,64,41,83,89,76,76,39,78,47,101,52,78,66,85,85,82,89,70,88,43,62,28,51,64,52,42,36,69,77,59,60,48,75,94,54,96,71,35,71,35,61,47,74,36,38,48,77,48,18,76,57,33,50,61,45,49,71,76,48,40,78,80,35,66,93,40,32,51,73,47,52,54,56,54,53,60,54,64,76,48,86,76,60,74,72,64,62,62,66,71,76,59,80,86,125

Radius of gyration: 35.19 Å; Cα contacts (8 Å, |Δi|>4): 314; chains: 1; bounding box: 103×49×82 Å

InterPro domains:
  IPR027942 Sieve element occlusion, N-terminal [PF14576] (4-228)
  IPR039299 Protein SIEVE ELEMENT OCCLUSION [PTHR33232] (13-255)

Foldseek 3Di:
DDDDDPPPPPPPPDPDPDDDDPVVLLVVLLVLLPPFDADLVRLLVSLVVLCVSCVVPDLLVSLVSLLVSLCVLVVVLVVLLPPPDPDPVSVVVCVVNLNDVNVDDPLCVVCVVVVVLLVVLSVLLVLLSVLLVLLVVLCVCPCVLQVLSVVLVVCSNVLSSLSNSLSSLSNQQVNCSSVVPPDGHDNPVSVVVSVVSSVVSVVSSVSRVVSVLLVVLVVVLVVCQVQQAFQVVNCCSQAPPDPPFDFDQDPVVRDTDPDTDRDDDDDTSNPVVCCPVLVCPVDDFDFDADGSNHTQDSGLPVVCVPPNPQQPVSGPVSVVVVVVVVVPPDCPVPVVVVPDPDD

Mean predicted aligned error: 14.48 Å

Nearest PDB structures (foldseek):
  4l38-assembly1_A  TM=7.241E-01  e=3.253E+00  Thioalkalivibrio nitratireducens DSM 14787
  6r1j-assembly1_J-2  TM=2.736E-01  e=4.764E+00  Aeromonas hydrophila J-1
  6ksb-assembly1_B  TM=3.113E-01 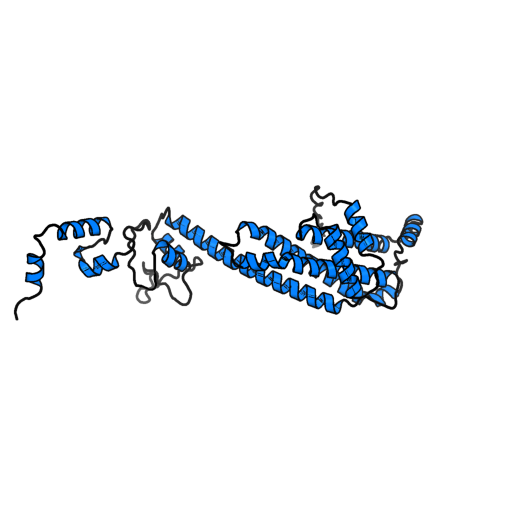 e=7.316E+00  Mycolicibacterium smegmatis

Secondary structure (DSSP, 8-state):
-------------PPPS-----HHHHHHHHHHHSSPPSSHHHHHHHHHHHHHHTTTS-HHHHHHHHHHHHHHHHHHHHHHHHS-S--HHHHHHHHHTT----SS-THHHHHHHHHHHHHHHHHHHHHHHHHHHHHHHHGGGHHHH-TTHHHHHHHHHHHHHHHHHHHHHHHHHHHHHHHT-SSPPP-HHHHHHHHHHHHHHHHHHHHHHHHHHHHHHHHHHHHHHHS---HHHHHHHHH-SSS---EEEETTTTEEEEEE----SS--TTHHHHHHTS---SS----EE-TT--EEES-THHHHHHHGGGGTT--HHHHHHHHHHHHSTTSHHHHGGGS----

Organism: Fagus sylvatica (NCBI:txid28930)